Protein AF-A0A2E0RP54-F1 (afdb_monomer_lite)

Foldseek 3Di:
DDLLVVLVVLLVVLVVVLVVLLVVLCVVLPPLSVLLVVLQVQLVVLCVQLVVDDDVSVVVSPVSSVVSNVVSLVSSVVSVNPVSSVVSVVSVVSSVVSVVSNPQQDDDFAWDDFWPAAEEEEECPAQNRPCVVVVVCVLCVVLNYHYHYDDPPDDLLVVLVVSVVVPHQAYEYQHDQQRQQSNVVVCVVVVHHYFYQLNHNCCQLCVLVRHDNNCRSVSSCCNVTNHDDDFDWDDDPNGTGQWKDKDALVVVLVPDPCCVPDVVVSSVVSVVVQVPPPPPQPFDWDQDPPRDIDTSDRMDMDTQADWDDDPDVPPTHHPGRHPPGD

Secondary structure (DSSP, 8-state):
--HHHHHHHHHHHHHHHHHHHHHHHHHHTTTHHHHHHHHHHHHHHHHHHHHH--HHHHHHHHHHHHHHHHHHHHHHHHTT-HHHHHHHHHHHHHHHHHHHHHHS------B-PPPSSEEEEE-TTGGGTHHHHTTHHHHHHHTT-EEEE--TT--HHHHHHHHHHTT-SEEEEES-HHHHHHHHHHHHHTT--EEEE--SSS-HHHHHHT--TT-TTGGGGHHHH-B------EEETTEEESSEEEEEHHHHHHHSGGGGT-HHHHHHHHTGGGTSTTS----EEEE-GGG-EEEEESEEEEESS--EE-SSTT-EE-S-S-S---

Radius of gyration: 25.46 Å; chains: 1; bounding box: 65×39×78 Å

Structure (mmCIF, N/CA/C/O backbone):
data_AF-A0A2E0RP54-F1
#
_entry.id   AF-A0A2E0RP54-F1
#
loop_
_atom_site.group_PDB
_atom_site.id
_atom_site.type_symbol
_atom_site.label_atom_id
_atom_site.label_alt_id
_atom_site.label_comp_id
_atom_site.label_asym_id
_atom_site.label_entity_id
_atom_site.label_seq_id
_atom_site.pdbx_PDB_ins_code
_atom_site.Cartn_x
_atom_site.Cartn_y
_atom_site.Cartn_z
_atom_site.occupancy
_atom_site.B_iso_or_equiv
_atom_site.auth_seq_id
_atom_site.auth_comp_id
_atom_site.auth_asym_id
_atom_site.auth_atom_id
_atom_site.pdbx_PDB_model_num
ATOM 1 N N . MET A 1 1 ? 2.899 -21.878 -15.910 1.00 54.22 1 MET A N 1
ATOM 2 C CA . MET A 1 1 ? 4.046 -21.078 -15.417 1.00 54.22 1 MET A CA 1
ATOM 3 C C . MET A 1 1 ? 3.506 -19.725 -14.962 1.00 54.22 1 MET A C 1
ATOM 5 O O . MET A 1 1 ? 2.839 -19.085 -15.759 1.00 54.22 1 MET A O 1
ATOM 9 N N . ASN A 1 2 ? 3.685 -19.322 -13.695 1.00 78.38 2 ASN A N 1
ATOM 10 C CA . ASN A 1 2 ? 3.069 -18.090 -13.165 1.00 78.38 2 ASN A CA 1
ATOM 11 C C . ASN A 1 2 ? 3.491 -16.861 -13.987 1.00 78.38 2 ASN A C 1
ATOM 13 O O . ASN A 1 2 ? 4.674 -16.727 -14.293 1.00 78.38 2 ASN A O 1
ATOM 17 N N . ALA A 1 3 ? 2.560 -15.941 -14.271 1.00 80.00 3 ALA A N 1
ATOM 18 C CA . ALA A 1 3 ? 2.801 -14.729 -15.072 1.00 80.00 3 ALA A CA 1
ATOM 19 C C . ALA A 1 3 ? 3.986 -13.869 -14.569 1.00 80.00 3 ALA A C 1
ATOM 21 O O . ALA A 1 3 ? 4.658 -13.181 -15.331 1.00 80.00 3 ALA A O 1
ATOM 22 N N . ARG A 1 4 ? 4.288 -13.941 -13.267 1.00 82.00 4 ARG A N 1
ATOM 23 C CA . ARG A 1 4 ? 5.477 -13.314 -12.674 1.00 82.00 4 ARG A CA 1
ATOM 24 C C . ARG A 1 4 ? 6.779 -13.998 -13.100 1.00 82.00 4 ARG A C 1
ATOM 26 O O . ARG A 1 4 ? 7.756 -13.320 -13.389 1.00 82.00 4 ARG A O 1
ATOM 33 N N . ARG A 1 5 ? 6.799 -15.335 -13.141 1.00 85.00 5 ARG A N 1
ATOM 34 C CA . ARG A 1 5 ? 7.971 -16.122 -13.561 1.00 85.00 5 ARG A CA 1
ATOM 35 C C . ARG A 1 5 ? 8.248 -15.936 -15.051 1.00 85.00 5 ARG A C 1
ATOM 37 O O . ARG A 1 5 ? 9.405 -15.802 -15.422 1.00 85.00 5 ARG A O 1
ATOM 44 N N . THR A 1 6 ? 7.205 -15.867 -15.881 1.00 89.31 6 THR A N 1
ATOM 45 C CA . THR A 1 6 ? 7.350 -15.547 -17.312 1.00 89.31 6 THR A CA 1
ATOM 46 C C . THR A 1 6 ? 7.897 -14.135 -17.508 1.00 89.31 6 THR A C 1
ATOM 48 O O . THR A 1 6 ? 8.836 -13.966 -18.275 1.00 89.31 6 THR A O 1
ATOM 51 N N . ALA A 1 7 ? 7.379 -13.137 -16.782 1.00 90.19 7 ALA A N 1
ATOM 52 C CA . ALA A 1 7 ? 7.882 -11.764 -16.848 1.00 90.19 7 ALA A CA 1
ATOM 53 C C . ALA A 1 7 ? 9.339 -11.649 -16.365 1.00 90.19 7 ALA A C 1
ATOM 55 O O . ALA A 1 7 ? 10.143 -10.978 -17.003 1.00 90.19 7 ALA A O 1
ATOM 56 N N . ALA A 1 8 ? 9.704 -12.345 -15.283 1.00 90.31 8 ALA A N 1
ATOM 57 C CA . ALA A 1 8 ? 11.078 -12.372 -14.782 1.00 90.31 8 ALA A CA 1
ATOM 58 C C . ALA A 1 8 ? 12.039 -13.030 -15.784 1.00 90.31 8 ALA A C 1
ATOM 60 O O . ALA A 1 8 ? 13.101 -12.482 -16.066 1.00 90.31 8 ALA A O 1
ATOM 61 N N . ALA A 1 9 ? 11.651 -14.172 -16.362 1.00 92.81 9 ALA A N 1
ATOM 62 C CA . ALA A 1 9 ? 12.434 -14.836 -17.399 1.00 92.81 9 ALA A CA 1
ATOM 63 C C . ALA A 1 9 ? 12.587 -13.946 -18.643 1.00 92.81 9 ALA A C 1
ATOM 65 O O . ALA A 1 9 ? 13.695 -13.803 -19.152 1.00 92.81 9 ALA A O 1
ATOM 66 N N . ALA A 1 10 ? 11.507 -13.292 -19.086 1.00 93.56 10 ALA A N 1
ATOM 67 C CA . ALA A 1 10 ? 11.550 -12.348 -20.198 1.00 93.56 10 ALA A CA 1
ATOM 68 C C . ALA A 1 10 ? 12.498 -11.174 -19.910 1.00 93.56 10 ALA A C 1
ATOM 70 O O . ALA A 1 10 ? 13.326 -10.855 -20.755 1.00 93.56 10 ALA A O 1
ATOM 71 N N . ALA A 1 11 ? 12.443 -10.578 -18.714 1.00 93.19 11 ALA A N 1
ATOM 72 C CA . ALA A 1 11 ? 13.338 -9.489 -18.324 1.00 93.19 11 ALA A CA 1
ATOM 73 C C . ALA A 1 11 ? 14.819 -9.907 -18.363 1.00 93.19 11 ALA A C 1
ATOM 75 O O . ALA A 1 11 ? 15.652 -9.160 -18.868 1.00 93.19 11 ALA A O 1
ATOM 76 N N . LEU A 1 12 ? 15.140 -11.114 -17.879 1.00 93.06 12 LEU A N 1
ATOM 77 C CA . LEU A 1 12 ? 16.506 -11.646 -17.902 1.00 93.06 12 LEU A CA 1
ATOM 78 C C . LEU A 1 12 ? 16.998 -11.926 -19.326 1.00 93.06 12 LEU A C 1
ATOM 80 O O . LEU A 1 12 ? 18.114 -11.546 -19.668 1.00 93.06 12 LEU A O 1
ATOM 84 N N . VAL A 1 13 ? 16.171 -12.564 -20.160 1.00 95.62 13 VAL A N 1
ATOM 85 C CA . VAL A 1 13 ? 16.532 -12.887 -21.550 1.00 95.62 13 VAL A CA 1
ATOM 86 C C . VAL A 1 13 ? 16.703 -11.616 -22.379 1.00 95.62 13 VAL A C 1
ATOM 88 O O . VAL A 1 13 ? 17.698 -11.485 -23.088 1.00 95.62 13 VAL A O 1
ATOM 91 N N . LEU A 1 14 ? 15.774 -10.662 -22.264 1.00 94.75 14 LEU A N 1
ATOM 92 C CA . LEU A 1 14 ? 15.843 -9.386 -22.978 1.00 94.75 14 LEU A CA 1
ATOM 93 C C . LEU A 1 14 ? 17.046 -8.555 -22.521 1.00 94.75 14 LEU A C 1
ATOM 95 O O . LEU A 1 14 ? 17.769 -8.040 -23.366 1.00 94.75 14 LEU A O 1
ATOM 99 N N . GLY A 1 15 ? 17.315 -8.495 -21.212 1.00 89.94 15 GLY A N 1
ATOM 100 C CA . GLY A 1 15 ? 18.491 -7.806 -20.679 1.00 89.94 15 GLY A CA 1
ATOM 101 C C . GLY A 1 15 ? 19.810 -8.449 -21.121 1.00 89.94 15 GLY A C 1
ATOM 102 O O . GLY A 1 15 ? 20.750 -7.746 -21.482 1.00 89.94 15 GLY A O 1
ATOM 103 N N . ALA A 1 16 ? 19.891 -9.783 -21.165 1.00 91.50 16 ALA A N 1
ATOM 104 C CA . ALA A 1 16 ? 21.071 -10.479 -21.681 1.00 91.50 16 ALA A CA 1
ATOM 105 C C . ALA A 1 16 ? 21.279 -10.229 -23.186 1.00 91.50 16 ALA A C 1
ATOM 107 O O . ALA A 1 16 ? 22.409 -9.992 -23.618 1.00 91.50 16 ALA A O 1
ATOM 108 N N . ALA A 1 17 ? 20.199 -10.237 -23.975 1.00 92.75 17 ALA A N 1
ATOM 109 C CA . ALA A 1 17 ? 20.241 -9.903 -25.397 1.00 92.75 17 ALA A CA 1
ATOM 110 C C . ALA A 1 17 ? 20.685 -8.450 -25.627 1.00 92.75 17 ALA A C 1
ATOM 112 O O . ALA A 1 17 ? 21.498 -8.192 -26.513 1.00 92.75 17 ALA A O 1
ATOM 113 N N . GLU A 1 18 ? 20.207 -7.518 -24.800 1.00 89.75 18 GLU A N 1
ATOM 114 C CA . GLU A 1 18 ? 20.618 -6.116 -24.824 1.00 89.75 18 GLU A CA 1
ATOM 115 C C . GLU A 1 18 ? 22.119 -5.973 -24.540 1.00 89.75 18 GLU A C 1
ATOM 117 O O . GLU A 1 18 ? 22.835 -5.368 -25.336 1.00 89.75 18 GLU A O 1
ATOM 122 N N . VAL A 1 19 ? 22.638 -6.606 -23.482 1.00 88.44 19 VAL A N 1
ATOM 123 C CA . VAL A 1 19 ? 24.082 -6.599 -23.178 1.00 88.44 19 VAL A CA 1
ATOM 124 C C . VAL A 1 19 ? 24.897 -7.182 -24.336 1.00 88.44 19 VAL A C 1
ATOM 126 O O . VAL A 1 19 ? 25.902 -6.591 -24.734 1.00 88.44 19 VAL A O 1
ATOM 129 N N . GLY A 1 20 ? 24.457 -8.303 -24.915 1.00 88.94 20 GLY A N 1
ATOM 130 C CA . GLY A 1 20 ? 25.115 -8.917 -26.071 1.00 88.94 20 GLY A CA 1
ATOM 131 C C . GLY A 1 20 ? 25.165 -7.983 -27.284 1.00 88.94 20 GLY A C 1
ATOM 132 O O . GLY A 1 20 ? 26.227 -7.809 -27.886 1.00 88.94 20 GLY A O 1
ATOM 133 N N . LEU A 1 21 ? 24.046 -7.323 -27.599 1.00 88.88 21 LEU A N 1
ATOM 134 C CA . LEU A 1 21 ? 23.960 -6.346 -28.684 1.00 88.88 21 LEU A CA 1
ATOM 135 C C . LEU A 1 21 ? 24.870 -5.138 -28.432 1.00 88.88 21 LEU A C 1
ATOM 137 O O . LEU A 1 21 ? 25.539 -4.670 -29.353 1.00 88.88 21 LEU A O 1
ATOM 141 N N . ILE A 1 22 ? 24.944 -4.656 -27.191 1.00 85.69 22 ILE A N 1
ATOM 142 C CA . ILE A 1 22 ? 25.792 -3.523 -26.808 1.00 85.69 22 ILE A CA 1
ATOM 143 C C . ILE A 1 22 ? 27.272 -3.872 -26.960 1.00 85.69 22 ILE A C 1
ATOM 145 O O . ILE A 1 22 ? 28.016 -3.084 -27.539 1.00 85.69 22 ILE A O 1
ATOM 149 N N . VAL A 1 23 ? 27.702 -5.055 -26.515 1.00 87.44 23 VAL A N 1
ATOM 150 C CA . VAL A 1 23 ? 29.091 -5.522 -26.680 1.00 87.44 23 VAL A CA 1
ATOM 151 C C . VAL A 1 23 ? 29.443 -5.692 -28.161 1.00 87.44 23 VAL A C 1
ATOM 153 O O . VAL A 1 23 ? 30.489 -5.215 -28.613 1.00 87.44 23 VAL A O 1
ATOM 156 N N . PHE A 1 24 ? 28.557 -6.312 -28.943 1.00 86.94 24 PHE A N 1
ATOM 157 C CA . PHE A 1 24 ? 28.741 -6.463 -30.387 1.00 86.94 24 PHE A CA 1
ATOM 158 C C . PHE A 1 24 ? 28.866 -5.100 -31.086 1.00 86.94 24 PHE A C 1
ATOM 160 O O . PHE A 1 24 ? 29.792 -4.864 -31.861 1.00 86.94 24 PHE A O 1
ATOM 167 N N . THR A 1 25 ? 27.987 -4.158 -30.751 1.00 83.44 25 THR A N 1
ATOM 168 C CA . THR A 1 25 ? 28.001 -2.814 -31.338 1.00 83.44 25 THR A CA 1
ATOM 169 C C . THR A 1 25 ? 29.241 -2.026 -30.906 1.00 83.44 25 THR A C 1
ATOM 171 O O . THR A 1 25 ? 29.882 -1.368 -31.724 1.00 83.44 25 THR A O 1
ATOM 174 N N . ALA A 1 26 ? 29.645 -2.140 -29.637 1.00 84.06 26 ALA A N 1
ATOM 175 C CA . ALA A 1 26 ? 30.810 -1.444 -29.100 1.00 84.06 26 ALA A CA 1
ATOM 176 C C . ALA A 1 26 ? 32.127 -1.902 -29.743 1.00 84.06 26 ALA A C 1
ATOM 178 O O . ALA A 1 26 ? 32.998 -1.070 -30.006 1.00 84.06 26 ALA A O 1
ATOM 179 N N . THR A 1 27 ? 32.260 -3.201 -30.028 1.00 85.88 27 THR A N 1
ATOM 180 C CA . THR A 1 27 ? 33.433 -3.758 -30.723 1.00 85.88 27 THR A CA 1
ATOM 181 C C . THR A 1 27 ? 33.479 -3.330 -32.190 1.00 85.88 27 THR A C 1
ATOM 183 O O . THR A 1 27 ? 34.542 -2.946 -32.677 1.00 85.88 27 THR A O 1
ATOM 186 N N . ARG A 1 28 ? 32.332 -3.297 -32.881 1.00 84.31 28 ARG A N 1
ATOM 187 C CA . ARG A 1 28 ? 32.247 -2.855 -34.282 1.00 84.31 28 ARG A CA 1
ATOM 188 C C . ARG A 1 28 ? 32.511 -1.356 -34.464 1.00 84.31 28 ARG A C 1
ATOM 190 O O . ARG A 1 28 ? 33.104 -0.960 -35.463 1.00 84.31 28 ARG A O 1
ATOM 197 N N . SER A 1 29 ? 32.091 -0.524 -33.510 1.00 83.50 29 SER A N 1
ATOM 198 C CA . SER A 1 29 ? 32.271 0.938 -33.533 1.00 83.50 29 SER A CA 1
ATOM 199 C C . SER A 1 29 ? 33.522 1.425 -32.809 1.00 83.50 29 SER A C 1
ATOM 201 O O . SER A 1 29 ? 33.574 2.589 -32.401 1.00 83.50 29 SER A O 1
ATOM 203 N N . PHE A 1 30 ? 34.517 0.570 -32.581 1.00 83.69 30 PHE A N 1
ATOM 204 C CA . PHE A 1 30 ? 35.717 0.976 -31.858 1.00 83.69 30 PHE A CA 1
ATOM 205 C C . PHE A 1 30 ? 36.433 2.151 -32.567 1.00 83.69 30 PHE A C 1
ATOM 207 O O . PHE A 1 30 ? 36.605 2.109 -33.786 1.00 83.69 30 PHE A O 1
ATOM 214 N N . PRO A 1 31 ? 36.857 3.212 -31.844 1.00 85.94 31 PRO A N 1
ATOM 215 C CA . PRO A 1 31 ? 36.790 3.396 -30.387 1.00 85.94 31 PRO A CA 1
ATOM 216 C C . PRO A 1 31 ? 35.510 4.085 -29.882 1.00 85.94 31 PRO A C 1
ATOM 218 O O . PRO A 1 31 ? 35.263 4.103 -28.679 1.00 85.94 31 PRO A O 1
ATOM 221 N N . ARG A 1 32 ? 34.672 4.642 -30.767 1.00 82.88 32 ARG A N 1
ATOM 222 C CA . ARG A 1 32 ? 33.450 5.389 -30.401 1.00 82.88 32 ARG A CA 1
ATOM 223 C C . ARG A 1 32 ? 32.468 4.556 -29.575 1.00 82.88 32 ARG A C 1
ATOM 225 O O . ARG A 1 32 ? 31.805 5.096 -28.695 1.00 82.88 32 ARG A O 1
ATOM 232 N N . GLY A 1 33 ? 32.433 3.244 -29.802 1.00 84.81 33 GLY A N 1
ATOM 233 C CA . GLY A 1 33 ? 31.650 2.294 -29.012 1.00 84.81 33 GLY A CA 1
ATOM 234 C C . GLY A 1 33 ? 31.933 2.355 -27.506 1.00 84.81 33 GLY A C 1
ATOM 235 O O . GLY A 1 33 ? 31.009 2.213 -26.709 1.00 84.81 33 GLY A O 1
ATOM 236 N N . LEU A 1 34 ? 33.172 2.661 -27.096 1.00 88.19 34 LEU A N 1
ATOM 237 C CA . LEU A 1 34 ? 33.531 2.805 -25.679 1.00 88.19 34 LEU A CA 1
ATOM 238 C C . LEU A 1 34 ? 32.824 3.987 -25.007 1.00 88.19 34 LEU A C 1
ATOM 240 O O . LEU A 1 34 ? 32.509 3.909 -23.821 1.00 88.19 34 LEU A O 1
ATOM 244 N N . ILE A 1 35 ? 32.533 5.057 -25.756 1.00 89.81 35 ILE A N 1
ATOM 245 C CA . ILE A 1 35 ? 31.787 6.214 -25.241 1.00 89.81 35 ILE A CA 1
ATOM 246 C C . ILE A 1 35 ? 30.362 5.785 -24.889 1.00 89.81 35 ILE A C 1
ATOM 248 O O . ILE A 1 35 ? 29.883 6.101 -23.803 1.00 89.81 35 ILE A O 1
ATOM 252 N N . ALA A 1 36 ? 29.708 5.018 -25.766 1.00 87.69 36 ALA A N 1
ATOM 253 C CA . ALA A 1 36 ? 28.370 4.493 -25.511 1.00 87.69 36 ALA A CA 1
ATOM 254 C C . ALA A 1 36 ? 28.357 3.593 -24.260 1.00 87.69 36 ALA A C 1
ATOM 256 O O . ALA A 1 36 ? 27.543 3.800 -23.361 1.00 87.69 36 ALA A O 1
ATOM 257 N N . VAL A 1 37 ? 29.312 2.663 -24.135 1.00 89.12 37 VAL A N 1
ATOM 258 C CA . VAL A 1 37 ? 29.431 1.820 -22.931 1.00 89.12 37 VAL A CA 1
ATOM 259 C C . VAL A 1 37 ? 29.654 2.664 -21.669 1.00 89.12 37 VAL A C 1
ATOM 261 O O . VAL A 1 37 ? 29.001 2.431 -20.653 1.00 89.12 37 VAL A O 1
ATOM 264 N N . GLY A 1 38 ? 30.519 3.680 -21.731 1.00 92.44 38 GLY A N 1
ATOM 265 C CA . GLY A 1 38 ? 30.750 4.601 -20.616 1.00 92.44 38 GLY A CA 1
ATOM 266 C C . GLY A 1 38 ? 29.487 5.360 -20.196 1.00 92.44 38 GLY A C 1
ATOM 267 O O . GLY A 1 38 ? 29.185 5.434 -19.005 1.00 92.44 38 GLY A O 1
ATOM 268 N N . LEU A 1 39 ? 28.710 5.867 -21.159 1.00 93.06 39 LEU A N 1
ATOM 269 C CA . LEU A 1 39 ? 27.434 6.544 -20.902 1.00 93.06 39 LEU A CA 1
ATOM 270 C C . LEU A 1 39 ? 26.425 5.617 -20.220 1.00 93.06 39 LEU A C 1
ATOM 272 O O . LEU A 1 39 ? 25.787 6.028 -19.251 1.00 93.06 39 LEU A O 1
ATOM 276 N N . LEU A 1 40 ? 26.329 4.364 -20.668 1.00 91.38 40 LEU A N 1
ATOM 277 C CA . LEU A 1 40 ? 25.448 3.365 -20.066 1.00 91.38 40 LEU A CA 1
ATOM 278 C C . LEU A 1 40 ? 25.848 3.035 -18.620 1.00 91.38 40 LEU A C 1
ATOM 280 O O . LEU A 1 40 ? 24.989 3.006 -17.738 1.00 91.38 40 LEU A O 1
ATOM 284 N N . ILE A 1 41 ? 27.144 2.834 -18.353 1.00 93.00 41 ILE A N 1
ATOM 285 C CA . ILE A 1 41 ? 27.653 2.587 -16.993 1.00 93.00 41 ILE A CA 1
ATOM 286 C C . ILE A 1 41 ? 27.328 3.780 -16.087 1.00 93.00 41 ILE A C 1
ATOM 288 O O . ILE A 1 41 ? 26.790 3.600 -14.993 1.00 93.00 41 ILE A O 1
ATOM 292 N N . CYS A 1 42 ? 27.596 5.004 -16.549 1.00 96.06 42 CYS A N 1
ATOM 293 C CA . CYS A 1 42 ? 27.276 6.221 -15.807 1.00 96.06 42 CYS A CA 1
ATOM 294 C C . CYS A 1 42 ? 25.767 6.363 -15.556 1.00 96.06 42 CYS A C 1
ATOM 296 O O . CYS A 1 42 ? 25.374 6.727 -14.446 1.00 96.06 42 CYS A O 1
ATOM 298 N N . ALA A 1 43 ? 24.920 6.040 -16.541 1.00 93.75 43 ALA A N 1
ATOM 299 C CA . ALA A 1 43 ? 23.467 6.031 -16.385 1.00 93.75 43 ALA A CA 1
ATOM 300 C C . ALA A 1 43 ? 23.026 5.023 -15.311 1.00 93.75 43 ALA A C 1
ATOM 302 O O . ALA A 1 43 ? 22.218 5.361 -14.445 1.00 93.75 43 ALA A O 1
ATOM 303 N N . GLY A 1 44 ? 23.614 3.821 -15.304 1.00 90.38 44 GLY A N 1
ATOM 304 C CA . GLY A 1 44 ? 23.375 2.798 -14.283 1.00 90.38 44 GLY A CA 1
ATOM 305 C C . GLY A 1 44 ? 23.780 3.251 -12.877 1.00 90.38 44 GLY A C 1
ATOM 306 O O . GLY A 1 44 ? 22.996 3.123 -11.936 1.00 90.38 44 GLY A O 1
ATOM 307 N N . VAL A 1 45 ? 24.964 3.857 -12.727 1.00 95.25 45 VAL A N 1
ATOM 308 C CA . VAL A 1 45 ? 25.437 4.415 -11.445 1.00 95.25 45 VAL A CA 1
ATOM 309 C C . VAL A 1 45 ? 24.540 5.561 -10.968 1.00 95.25 45 VAL A C 1
ATOM 311 O O . VAL A 1 45 ? 24.208 5.629 -9.782 1.00 95.25 45 VAL A O 1
ATOM 314 N N . ALA A 1 46 ? 24.118 6.452 -11.869 1.00 94.75 46 ALA A N 1
ATOM 315 C CA . ALA A 1 46 ? 23.185 7.529 -11.548 1.00 94.75 46 ALA A CA 1
ATOM 316 C C . ALA A 1 46 ? 21.823 6.971 -11.105 1.00 94.75 46 ALA A C 1
ATOM 318 O O . ALA A 1 46 ? 21.298 7.392 -10.075 1.00 94.75 46 ALA A O 1
ATOM 319 N N . GLY A 1 47 ? 21.296 5.964 -11.807 1.00 91.56 47 GLY A N 1
ATOM 320 C CA . GLY A 1 47 ? 20.079 5.250 -11.419 1.00 91.56 47 GLY A CA 1
ATOM 321 C C . GLY A 1 47 ? 20.194 4.602 -10.036 1.00 91.56 47 GLY A C 1
ATOM 322 O O . GLY A 1 47 ? 19.319 4.791 -9.191 1.00 91.56 47 GLY A O 1
ATOM 323 N N . TRP A 1 48 ? 21.308 3.921 -9.751 1.00 91.69 48 TRP A N 1
ATOM 324 C CA . TRP A 1 48 ? 21.587 3.346 -8.432 1.00 91.69 48 TRP A CA 1
ATOM 325 C C . TRP A 1 48 ? 21.614 4.413 -7.332 1.00 91.69 48 TRP A C 1
ATOM 327 O O . TRP A 1 48 ? 20.965 4.269 -6.295 1.00 91.69 48 TRP A O 1
ATOM 337 N N . LYS A 1 49 ? 22.300 5.538 -7.572 1.00 91.81 49 LYS A N 1
ATOM 338 C CA . LYS A 1 49 ? 22.302 6.669 -6.635 1.00 91.81 49 LYS A CA 1
ATOM 339 C C . LYS A 1 49 ? 20.906 7.255 -6.443 1.00 91.81 49 LYS A C 1
ATOM 341 O O . LYS A 1 49 ? 20.562 7.581 -5.309 1.00 91.81 49 LYS A O 1
ATOM 346 N N . ALA A 1 50 ? 20.093 7.351 -7.494 1.00 91.25 50 ALA A N 1
ATOM 347 C CA . ALA A 1 50 ? 18.712 7.807 -7.380 1.00 91.25 50 ALA A CA 1
ATOM 348 C C . ALA A 1 50 ? 17.897 6.892 -6.451 1.00 91.25 50 ALA A C 1
ATOM 350 O O . ALA A 1 50 ? 17.183 7.393 -5.586 1.00 91.25 50 ALA A O 1
ATOM 351 N N . LEU A 1 51 ? 18.053 5.568 -6.564 1.00 86.75 51 LEU A N 1
ATOM 352 C CA . LEU A 1 51 ? 17.364 4.597 -5.703 1.00 86.75 51 LEU A CA 1
ATOM 353 C C . LEU A 1 51 ? 17.760 4.710 -4.222 1.00 86.75 51 LEU A C 1
ATOM 355 O O . LEU A 1 51 ? 16.917 4.506 -3.350 1.00 86.75 51 LEU A O 1
ATOM 359 N N . LEU A 1 52 ? 19.017 5.057 -3.932 1.00 88.31 52 LEU A N 1
ATOM 360 C CA . LEU A 1 52 ? 19.520 5.191 -2.559 1.00 88.31 52 LEU A CA 1
ATOM 361 C C . LEU A 1 52 ? 19.149 6.519 -1.876 1.00 88.31 52 LEU A C 1
ATOM 363 O O . LEU A 1 52 ? 19.259 6.624 -0.656 1.00 88.31 52 LEU A O 1
ATOM 367 N N . HIS A 1 53 ? 18.709 7.531 -2.629 1.00 83.75 53 HIS A N 1
ATOM 368 C CA . HIS A 1 53 ? 18.403 8.863 -2.096 1.00 83.75 53 HIS A CA 1
ATOM 369 C C . HIS A 1 53 ? 16.894 9.166 -2.125 1.00 83.75 53 HIS A C 1
ATOM 371 O O . HIS A 1 53 ? 16.095 8.494 -2.776 1.00 83.75 53 HIS A O 1
ATOM 377 N N . ARG A 1 54 ? 16.473 10.207 -1.396 1.00 80.44 54 ARG A N 1
ATOM 378 C CA . ARG A 1 54 ? 15.080 10.694 -1.353 1.00 80.44 54 ARG A CA 1
ATOM 379 C C . ARG A 1 54 ? 15.003 12.172 -1.745 1.00 80.44 54 ARG A C 1
ATOM 381 O O . ARG A 1 54 ? 16.018 12.861 -1.792 1.00 80.44 54 ARG A O 1
ATOM 388 N N . GLY A 1 55 ? 13.791 12.649 -2.030 1.00 82.94 55 GLY A N 1
ATOM 389 C CA . GLY A 1 55 ? 13.519 14.067 -2.292 1.00 82.94 55 GLY A CA 1
ATOM 390 C C . GLY A 1 55 ? 14.245 14.620 -3.533 1.00 82.94 55 GLY A C 1
ATOM 391 O O . GLY A 1 55 ? 14.348 13.906 -4.535 1.00 82.94 55 GLY A O 1
ATOM 392 N N . PRO A 1 56 ? 14.742 15.872 -3.501 1.00 84.12 56 PRO A N 1
ATOM 393 C CA . PRO A 1 56 ? 15.336 16.526 -4.671 1.00 84.12 56 PRO A CA 1
ATOM 394 C C . PRO A 1 56 ? 16.608 15.826 -5.169 1.00 84.12 56 PRO A C 1
ATOM 396 O O . PRO A 1 56 ? 16.843 15.764 -6.372 1.00 84.12 56 PRO A O 1
ATOM 399 N N . THR A 1 57 ? 17.387 15.205 -4.279 1.00 84.25 57 THR A N 1
ATOM 400 C CA . THR A 1 57 ? 18.594 14.451 -4.652 1.00 84.25 57 THR A CA 1
ATOM 401 C C . THR A 1 57 ? 18.268 13.229 -5.510 1.00 84.25 57 THR A C 1
ATOM 403 O O . THR A 1 57 ? 18.967 12.948 -6.483 1.00 84.25 57 THR A O 1
ATOM 406 N N . ARG A 1 58 ? 17.166 12.527 -5.204 1.00 88.56 58 ARG A N 1
ATOM 407 C CA . ARG A 1 58 ? 16.660 11.435 -6.051 1.00 88.56 58 ARG A CA 1
ATOM 408 C C . ARG A 1 58 ? 16.298 11.943 -7.441 1.00 88.56 58 ARG A C 1
ATOM 410 O O . ARG A 1 58 ? 16.627 11.290 -8.426 1.00 88.56 58 ARG A O 1
ATOM 417 N N . LEU A 1 59 ? 15.617 13.089 -7.509 1.00 90.56 59 LEU A N 1
ATOM 418 C CA . LEU A 1 59 ? 15.211 13.687 -8.778 1.00 90.56 59 LEU A CA 1
ATOM 419 C C . LEU A 1 59 ? 16.433 14.068 -9.619 1.00 90.56 59 LEU A C 1
ATOM 421 O O . LEU A 1 59 ? 16.487 13.704 -10.787 1.00 90.56 59 LEU A O 1
ATOM 425 N N . ALA A 1 60 ? 17.435 14.715 -9.021 1.00 93.06 60 ALA A N 1
ATOM 426 C CA . ALA A 1 60 ? 18.656 15.117 -9.715 1.00 93.06 60 ALA A CA 1
ATOM 427 C C . ALA A 1 60 ? 19.403 13.918 -10.326 1.00 93.06 60 ALA A C 1
ATOM 429 O O . ALA A 1 60 ? 19.713 13.929 -11.517 1.00 93.06 60 ALA A O 1
ATOM 430 N N . PHE A 1 61 ? 19.635 12.853 -9.548 1.00 95.31 61 PHE A N 1
ATOM 431 C CA . PHE A 1 61 ? 20.267 11.637 -10.071 1.00 95.31 61 PHE A CA 1
ATOM 432 C C . P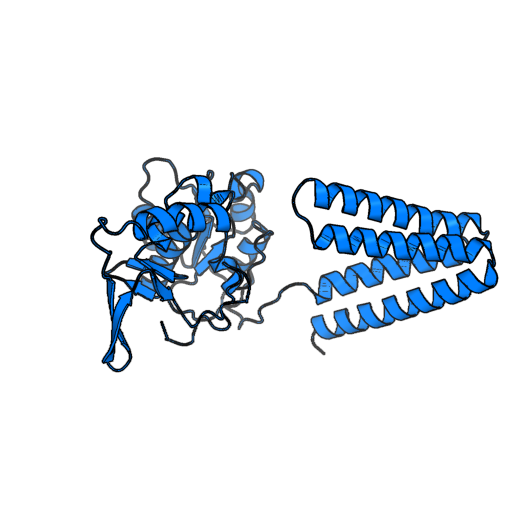HE A 1 61 ? 19.392 10.909 -11.099 1.00 95.31 61 PHE A C 1
ATOM 434 O O . PHE A 1 61 ? 19.924 10.390 -12.077 1.00 95.31 61 PHE A O 1
ATOM 441 N N . GLY A 1 62 ? 18.068 10.897 -10.915 1.00 92.69 62 GLY A N 1
ATOM 442 C CA . GLY A 1 62 ? 17.131 10.297 -11.868 1.00 92.69 62 GLY A CA 1
ATOM 443 C C . GLY A 1 62 ? 17.133 11.010 -13.222 1.00 92.69 62 GLY A C 1
ATOM 444 O O . GLY A 1 62 ? 17.258 10.358 -14.256 1.00 92.69 62 GLY A O 1
ATOM 445 N N . VAL A 1 63 ? 17.070 12.345 -13.218 1.00 95.00 63 VAL A N 1
ATOM 446 C CA . VAL A 1 63 ? 17.156 13.172 -14.434 1.00 95.00 63 VAL A CA 1
ATOM 447 C C . VAL A 1 63 ? 18.527 13.015 -15.091 1.00 95.00 63 VAL A C 1
ATOM 449 O O . VAL A 1 63 ? 18.597 12.773 -16.292 1.00 95.00 63 VAL A O 1
ATOM 452 N N . GLY A 1 64 ? 19.614 13.075 -14.314 1.00 95.75 64 GLY A N 1
ATOM 453 C CA . GLY A 1 64 ? 20.968 12.863 -14.832 1.00 95.75 64 GLY A CA 1
ATOM 454 C C . GLY A 1 64 ? 21.141 11.486 -15.481 1.00 95.75 64 GLY A C 1
ATOM 455 O O . GLY A 1 64 ? 21.677 11.387 -16.583 1.00 95.75 64 GLY A O 1
ATOM 456 N N . GLY A 1 65 ? 20.622 10.431 -14.847 1.00 94.62 65 GLY A N 1
ATOM 457 C CA . GLY A 1 65 ? 20.614 9.079 -15.407 1.00 94.62 65 GLY A CA 1
ATOM 458 C C . GLY A 1 65 ? 19.828 8.983 -16.716 1.00 94.62 65 GLY A C 1
ATOM 459 O O . GLY A 1 65 ? 20.314 8.382 -17.671 1.00 94.62 65 GLY A O 1
ATOM 460 N N . ALA A 1 66 ? 18.659 9.627 -16.800 1.00 92.69 66 ALA A N 1
ATOM 461 C CA . ALA A 1 66 ? 17.858 9.663 -18.024 1.00 92.69 66 ALA A CA 1
ATOM 462 C C . ALA A 1 66 ? 18.577 10.389 -19.174 1.00 92.69 66 ALA A C 1
ATOM 464 O O . ALA A 1 66 ? 18.588 9.892 -20.298 1.00 92.69 66 ALA A O 1
ATOM 465 N N . VAL A 1 67 ? 19.234 11.522 -18.898 1.00 96.56 67 VAL A N 1
ATOM 466 C CA . VAL A 1 67 ? 20.030 12.259 -19.897 1.00 96.56 67 VAL A CA 1
ATOM 467 C C . VAL A 1 67 ? 21.191 11.409 -20.417 1.00 96.56 67 VAL A C 1
ATOM 469 O O . VAL A 1 67 ? 21.412 11.349 -21.625 1.00 96.56 67 VAL A O 1
ATOM 472 N N . LEU A 1 68 ? 21.906 10.712 -19.529 1.00 96.38 68 LEU A N 1
ATOM 473 C CA . LEU A 1 68 ? 22.996 9.809 -19.913 1.00 96.38 68 LEU A CA 1
ATOM 474 C C . LEU A 1 68 ? 22.497 8.642 -20.774 1.00 96.38 68 LEU A C 1
ATOM 476 O O . LEU A 1 68 ? 23.154 8.281 -21.749 1.00 96.38 68 LEU A O 1
ATOM 480 N N . LEU A 1 69 ? 21.321 8.095 -20.457 1.00 92.88 69 LEU A N 1
ATOM 481 C CA . LEU A 1 69 ? 20.695 7.025 -21.231 1.00 92.88 69 LEU A CA 1
ATOM 482 C C . LEU A 1 69 ? 20.268 7.497 -22.631 1.00 92.88 69 LEU A C 1
ATOM 484 O O . LEU A 1 69 ? 20.493 6.796 -23.615 1.00 92.88 69 LEU A O 1
ATOM 488 N N . VAL A 1 70 ? 19.713 8.707 -22.750 1.00 93.00 70 VAL A N 1
ATOM 489 C CA . VAL A 1 70 ? 19.437 9.324 -24.060 1.00 93.00 70 VAL A CA 1
ATOM 490 C C . VAL A 1 70 ? 20.740 9.528 -24.833 1.00 93.00 70 VAL A C 1
ATOM 492 O O . VAL A 1 70 ? 20.825 9.156 -26.003 1.00 93.00 70 VAL A O 1
ATOM 495 N N . GLY A 1 71 ? 21.778 10.051 -24.175 1.00 92.12 71 GLY A N 1
ATOM 496 C CA . GLY A 1 71 ? 23.106 10.217 -24.764 1.00 92.12 71 GLY A CA 1
ATOM 497 C C . GLY A 1 71 ? 23.690 8.904 -25.288 1.00 92.12 71 GLY A C 1
ATOM 498 O O . GLY A 1 71 ? 24.283 8.891 -26.363 1.00 92.12 71 GLY A O 1
ATOM 499 N N . PHE A 1 72 ? 23.481 7.795 -24.574 1.00 90.25 72 PHE A N 1
ATOM 500 C CA . PHE A 1 72 ? 23.878 6.458 -25.012 1.00 90.25 72 PHE A CA 1
ATOM 501 C C . PHE A 1 72 ? 23.225 6.075 -26.350 1.00 90.25 72 PHE A C 1
ATOM 503 O O . PHE A 1 72 ? 23.940 5.748 -27.298 1.00 90.25 72 PHE A O 1
ATOM 510 N N . PHE A 1 73 ? 21.897 6.186 -26.474 1.00 88.00 73 PHE A N 1
ATOM 511 C CA . PHE A 1 73 ? 21.204 5.868 -27.731 1.00 88.00 73 PHE A CA 1
ATOM 512 C C . PHE A 1 73 ? 21.600 6.809 -28.877 1.00 88.00 73 PHE A C 1
ATOM 514 O O . PHE A 1 73 ? 21.778 6.359 -30.011 1.00 88.00 73 PHE A O 1
ATOM 521 N N . VAL A 1 74 ? 21.812 8.097 -28.588 1.00 88.38 74 VAL A N 1
ATOM 522 C CA . VAL A 1 74 ? 22.313 9.070 -29.573 1.00 88.38 74 VAL A CA 1
ATOM 523 C C . VAL A 1 74 ? 23.722 8.702 -30.045 1.00 88.38 74 VAL A C 1
ATOM 525 O O . VAL A 1 74 ? 23.989 8.743 -31.245 1.00 88.38 74 VAL A O 1
ATOM 528 N N . ALA A 1 75 ? 24.618 8.298 -29.139 1.00 86.62 75 ALA A N 1
ATOM 529 C CA . ALA A 1 75 ? 25.976 7.886 -29.492 1.00 86.62 75 ALA A CA 1
ATOM 530 C C . ALA A 1 75 ? 25.983 6.661 -30.423 1.00 86.62 75 ALA A C 1
ATOM 532 O O . ALA A 1 75 ? 26.775 6.620 -31.367 1.00 86.62 75 ALA A O 1
ATOM 533 N N . LEU A 1 76 ? 25.073 5.701 -30.208 1.00 83.69 76 LEU A N 1
ATOM 534 C CA . LEU A 1 76 ? 24.891 4.561 -31.113 1.00 83.69 76 LEU A CA 1
ATOM 535 C C . LEU A 1 76 ? 24.372 4.998 -32.493 1.00 83.69 76 LEU A C 1
ATOM 537 O O . LEU A 1 76 ? 24.911 4.574 -33.516 1.00 83.69 76 LEU A O 1
ATOM 541 N N . ALA A 1 77 ? 23.378 5.890 -32.533 1.00 83.69 77 ALA A N 1
ATOM 542 C CA . ALA A 1 77 ? 22.798 6.382 -33.783 1.00 83.69 77 ALA A CA 1
ATOM 543 C C . ALA A 1 77 ? 23.810 7.178 -34.630 1.00 83.69 77 ALA A C 1
ATOM 545 O O . ALA A 1 77 ? 23.973 6.911 -35.822 1.00 83.69 77 ALA A O 1
ATOM 546 N N . VAL A 1 78 ? 24.550 8.107 -34.011 1.00 82.69 78 VAL A N 1
ATOM 547 C CA . VAL A 1 78 ? 25.601 8.910 -34.672 1.00 82.69 78 VAL A CA 1
ATOM 548 C C . VAL A 1 78 ? 26.788 8.043 -35.110 1.00 82.69 78 VAL A C 1
ATOM 550 O O . VAL A 1 78 ? 27.491 8.378 -36.061 1.00 82.69 78 VAL A O 1
ATOM 553 N N . GLY A 1 79 ? 26.989 6.887 -34.472 1.00 75.81 79 GLY A N 1
ATOM 554 C CA . GLY A 1 79 ? 27.981 5.887 -34.865 1.00 75.81 79 GLY A CA 1
ATOM 555 C C . GLY A 1 79 ? 27.732 5.224 -36.226 1.00 75.81 79 GLY A C 1
ATOM 556 O O . GLY A 1 79 ? 28.550 4.402 -36.634 1.00 75.81 79 GLY A O 1
ATOM 557 N N . GLY A 1 80 ? 26.643 5.568 -36.926 1.00 72.75 80 GLY A N 1
ATOM 558 C CA . GLY A 1 80 ? 26.248 4.960 -38.201 1.00 72.75 80 GLY A CA 1
ATOM 559 C C . GLY A 1 80 ? 25.498 3.639 -38.031 1.00 72.75 80 GLY A C 1
ATOM 560 O O . GLY A 1 80 ? 25.333 2.899 -38.997 1.00 72.75 80 GLY A O 1
ATOM 561 N N . ILE A 1 81 ? 25.053 3.343 -36.806 1.00 80.00 81 ILE A N 1
ATOM 562 C CA . ILE A 1 81 ? 24.455 2.067 -36.414 1.00 80.00 81 ILE A CA 1
ATOM 563 C C . ILE A 1 81 ? 23.024 2.294 -35.900 1.00 80.00 81 ILE A C 1
ATOM 565 O O . ILE A 1 81 ? 22.631 1.907 -34.800 1.00 80.00 81 ILE A O 1
ATOM 569 N N . MET A 1 82 ? 22.232 3.006 -36.704 1.00 83.12 82 MET A N 1
ATOM 570 C CA . MET A 1 82 ? 20.872 3.411 -36.340 1.00 83.12 82 MET A CA 1
ATOM 571 C C . MET A 1 82 ? 19.935 2.212 -36.151 1.00 83.12 82 MET A C 1
ATOM 573 O O . MET A 1 82 ? 19.075 2.241 -35.275 1.00 83.12 82 MET A O 1
ATOM 577 N N . PHE A 1 83 ? 20.105 1.150 -36.940 1.00 86.25 83 PHE A N 1
ATOM 578 C CA . PHE A 1 83 ? 19.264 -0.040 -36.844 1.00 86.25 83 PHE A CA 1
ATOM 579 C C . PHE A 1 83 ? 19.484 -0.779 -35.516 1.00 86.25 83 PHE A C 1
ATOM 581 O O . PHE A 1 83 ? 18.527 -1.048 -34.793 1.00 86.25 83 PHE A O 1
ATOM 588 N N . GLU A 1 84 ? 20.737 -1.021 -35.131 1.00 85.75 84 GLU A N 1
ATOM 589 C CA . GLU A 1 84 ? 21.070 -1.650 -33.856 1.00 85.75 84 GLU A CA 1
ATOM 590 C C . GLU A 1 84 ? 20.714 -0.741 -32.670 1.00 85.75 84 GLU A C 1
ATOM 592 O O . GLU A 1 84 ? 20.281 -1.248 -31.639 1.00 85.75 84 GLU A O 1
ATOM 597 N N . ALA A 1 85 ? 20.796 0.589 -32.819 1.00 85.62 85 ALA A N 1
ATOM 598 C CA . ALA A 1 85 ? 20.314 1.533 -31.808 1.00 85.62 85 ALA A CA 1
ATOM 599 C C . ALA A 1 85 ? 18.794 1.415 -31.575 1.00 85.62 85 ALA A C 1
ATOM 601 O O . ALA A 1 85 ? 18.349 1.422 -30.427 1.00 85.62 85 ALA A O 1
ATOM 602 N N . ILE A 1 86 ? 17.999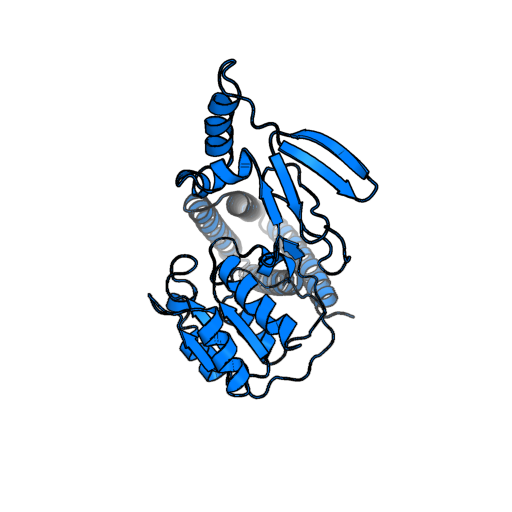 1.258 -32.643 1.00 90.06 86 ILE A N 1
ATOM 603 C CA . ILE A 1 86 ? 16.549 1.024 -32.545 1.00 90.06 86 ILE A CA 1
ATOM 604 C C . ILE A 1 86 ? 16.273 -0.312 -31.853 1.00 90.06 86 ILE A C 1
ATOM 606 O O . ILE A 1 86 ? 15.451 -0.363 -30.940 1.00 90.06 86 ILE A O 1
ATOM 610 N N . ILE A 1 87 ? 16.974 -1.383 -32.241 1.00 91.31 87 ILE A N 1
ATOM 611 C CA . ILE A 1 87 ? 16.814 -2.696 -31.598 1.00 91.31 87 ILE A CA 1
ATOM 612 C C . ILE A 1 87 ? 17.178 -2.611 -30.114 1.00 91.31 87 ILE A C 1
ATOM 614 O O . ILE A 1 87 ? 16.411 -3.090 -29.282 1.00 91.31 87 ILE A O 1
ATOM 618 N N . ALA A 1 88 ? 18.296 -1.970 -29.767 1.00 88.38 88 ALA A N 1
ATOM 619 C CA . ALA A 1 88 ? 18.709 -1.776 -28.382 1.00 88.38 88 ALA A CA 1
ATOM 620 C C . ALA A 1 88 ? 17.647 -1.008 -27.584 1.00 88.38 88 ALA A C 1
ATOM 622 O O . ALA A 1 88 ? 17.309 -1.410 -26.475 1.00 88.38 88 ALA A O 1
ATOM 623 N N . PHE A 1 89 ? 17.061 0.048 -28.159 1.00 90.44 89 PHE A N 1
ATOM 624 C CA . PHE A 1 89 ? 16.001 0.816 -27.505 1.00 90.44 89 PHE A CA 1
ATOM 625 C C . PHE A 1 89 ? 14.737 -0.020 -27.279 1.00 90.44 89 PHE A C 1
ATOM 627 O O . PHE A 1 89 ? 14.159 0.003 -26.193 1.00 90.44 89 PHE A O 1
ATOM 634 N N . VAL A 1 90 ? 14.319 -0.800 -28.278 1.00 94.12 90 VAL A N 1
ATOM 635 C CA . VAL A 1 90 ? 13.165 -1.700 -28.152 1.00 94.12 90 VAL A CA 1
ATOM 636 C C . VAL A 1 90 ? 13.425 -2.775 -27.094 1.00 94.12 90 VAL A C 1
ATOM 638 O O . VAL A 1 90 ? 12.564 -3.004 -26.244 1.00 94.12 90 VAL A O 1
ATOM 641 N N . LEU A 1 91 ? 14.609 -3.399 -27.098 1.00 93.06 91 LEU A N 1
ATOM 642 C CA . LEU A 1 91 ? 15.005 -4.381 -26.085 1.00 93.06 91 LEU A CA 1
ATOM 643 C C . LEU A 1 91 ? 14.992 -3.771 -24.682 1.00 93.06 91 LEU A C 1
ATOM 645 O O . LEU A 1 91 ? 14.393 -4.367 -23.789 1.00 93.06 91 LEU A O 1
ATOM 649 N N . PHE A 1 92 ? 15.546 -2.568 -24.514 1.00 91.44 92 PHE A N 1
ATOM 650 C CA . PHE A 1 92 ? 15.534 -1.833 -23.251 1.00 91.44 92 PHE A CA 1
ATOM 651 C C . PHE A 1 92 ? 14.106 -1.594 -22.740 1.00 91.44 92 PHE A C 1
ATOM 653 O O . PHE A 1 92 ? 13.786 -1.904 -21.590 1.00 91.44 92 PHE A O 1
ATOM 660 N N . VAL A 1 93 ? 13.213 -1.081 -23.597 1.00 93.81 93 VAL A N 1
ATOM 661 C CA . VAL A 1 93 ? 11.813 -0.802 -23.233 1.00 93.81 93 VAL A CA 1
ATOM 662 C C . VAL A 1 93 ? 11.079 -2.086 -22.842 1.00 93.81 93 VAL A C 1
ATOM 664 O O . VAL A 1 93 ? 10.384 -2.113 -21.823 1.00 93.81 93 VAL A O 1
ATOM 667 N N . LEU A 1 94 ? 11.247 -3.165 -23.611 1.00 95.75 94 LEU A N 1
ATOM 668 C CA . LEU A 1 94 ? 10.617 -4.453 -23.319 1.00 95.75 94 LEU A CA 1
ATOM 669 C C . LEU A 1 94 ? 11.183 -5.090 -22.043 1.00 95.75 94 LEU A C 1
ATOM 671 O O . LEU A 1 94 ? 10.409 -5.597 -21.228 1.00 95.75 94 LEU A O 1
ATOM 675 N N . ALA A 1 95 ? 12.501 -5.032 -21.831 1.00 92.62 95 ALA A N 1
ATOM 676 C CA . ALA A 1 95 ? 13.154 -5.525 -20.621 1.00 92.62 95 ALA A CA 1
ATOM 677 C C . ALA A 1 95 ? 12.666 -4.756 -19.387 1.00 92.62 95 ALA A C 1
ATOM 679 O O . ALA A 1 95 ? 12.300 -5.370 -18.383 1.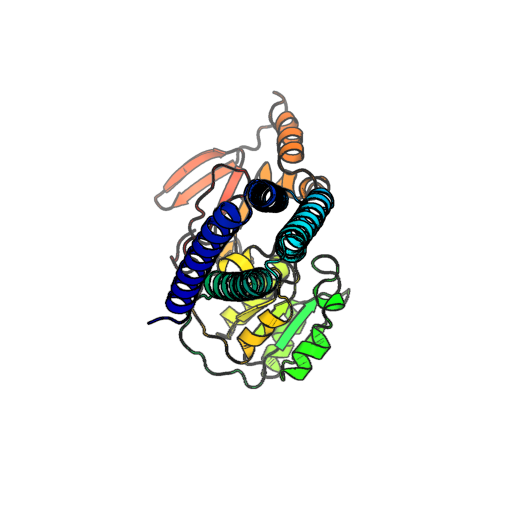00 92.62 95 ALA A O 1
ATOM 680 N N . ALA A 1 96 ? 12.572 -3.425 -19.475 1.00 89.75 96 ALA A N 1
ATOM 681 C CA . ALA A 1 96 ? 12.054 -2.575 -18.408 1.00 89.75 96 ALA A CA 1
ATOM 682 C C . ALA A 1 96 ? 10.573 -2.861 -18.105 1.00 89.75 96 ALA A C 1
ATOM 684 O O . ALA A 1 96 ? 10.190 -2.962 -16.936 1.00 89.75 96 ALA A O 1
ATOM 685 N N . ALA A 1 97 ? 9.737 -3.045 -19.132 1.00 90.88 97 ALA A N 1
ATOM 686 C CA . ALA A 1 97 ? 8.330 -3.408 -18.966 1.00 90.88 97 ALA A CA 1
ATOM 687 C C . ALA A 1 97 ? 8.171 -4.791 -18.309 1.00 90.88 97 ALA A C 1
ATOM 689 O O . ALA A 1 97 ? 7.393 -4.944 -17.362 1.00 90.88 97 ALA A O 1
ATOM 690 N N . ALA A 1 98 ? 8.949 -5.781 -18.756 1.00 92.19 98 ALA A N 1
ATOM 691 C CA . ALA A 1 98 ? 8.966 -7.124 -18.185 1.00 92.19 98 ALA A CA 1
ATOM 692 C C . ALA A 1 98 ? 9.465 -7.116 -16.731 1.00 92.19 98 ALA A C 1
ATOM 694 O O . ALA A 1 98 ? 8.839 -7.727 -15.864 1.00 92.19 98 ALA A O 1
ATOM 695 N N . ALA A 1 99 ? 10.529 -6.364 -16.431 1.00 88.50 99 ALA A N 1
ATOM 696 C CA . ALA A 1 99 ? 11.040 -6.194 -15.075 1.00 88.50 99 ALA A CA 1
ATOM 697 C C . ALA A 1 99 ? 9.984 -5.545 -14.169 1.00 88.50 99 ALA A C 1
ATOM 699 O O . ALA A 1 99 ? 9.687 -6.065 -13.093 1.00 88.50 99 ALA A O 1
ATOM 700 N N . ARG A 1 100 ? 9.336 -4.464 -14.623 1.00 87.12 100 ARG A N 1
ATOM 701 C CA . ARG A 1 100 ? 8.251 -3.806 -13.879 1.00 87.12 100 ARG A CA 1
ATOM 702 C C . ARG A 1 100 ? 7.088 -4.763 -13.604 1.00 87.12 100 ARG A C 1
ATOM 704 O O . ARG A 1 100 ? 6.549 -4.766 -12.500 1.00 87.12 100 ARG A O 1
ATOM 711 N N . ALA A 1 101 ? 6.720 -5.601 -14.573 1.00 86.38 101 ALA A N 1
ATOM 712 C CA . ALA A 1 101 ? 5.699 -6.629 -14.386 1.00 86.38 101 ALA A CA 1
ATOM 713 C C . ALA A 1 101 ? 6.140 -7.731 -13.401 1.00 86.38 101 ALA A C 1
ATOM 715 O O . ALA A 1 101 ? 5.324 -8.202 -12.610 1.00 86.38 101 ALA A O 1
ATOM 716 N N . ALA A 1 102 ? 7.419 -8.117 -13.404 1.00 86.31 102 ALA A N 1
ATOM 717 C CA . ALA A 1 102 ? 7.979 -9.127 -12.503 1.00 86.31 102 ALA A CA 1
ATOM 718 C C . ALA A 1 102 ? 8.096 -8.650 -11.042 1.00 86.31 102 ALA A C 1
ATOM 720 O O . ALA A 1 102 ? 7.952 -9.456 -10.113 1.00 86.31 102 ALA A O 1
ATOM 721 N N . PHE A 1 103 ? 8.348 -7.352 -10.844 1.00 82.06 103 PHE A N 1
ATOM 722 C CA . PHE A 1 103 ? 8.467 -6.710 -9.532 1.00 82.06 103 PHE A CA 1
ATOM 723 C C . PHE A 1 103 ? 7.154 -6.138 -8.989 1.00 82.06 103 PHE A C 1
ATOM 725 O O . PHE A 1 103 ? 7.137 -5.670 -7.851 1.00 82.06 103 PHE A O 1
ATOM 732 N N . ARG A 1 104 ? 6.045 -6.201 -9.741 1.00 76.38 104 ARG A N 1
ATOM 733 C CA . ARG A 1 104 ? 4.722 -5.880 -9.186 1.00 76.38 104 ARG A CA 1
ATOM 734 C C . ARG A 1 104 ? 4.447 -6.792 -7.992 1.00 76.38 104 ARG A C 1
ATOM 736 O O . ARG A 1 104 ? 4.440 -8.018 -8.128 1.00 76.38 104 ARG A O 1
ATOM 743 N N . ILE A 1 105 ? 4.216 -6.183 -6.833 1.00 67.62 105 ILE A N 1
ATOM 744 C CA . ILE A 1 105 ? 3.779 -6.891 -5.633 1.00 67.62 105 ILE A CA 1
ATOM 745 C C . ILE A 1 105 ? 2.393 -7.456 -5.946 1.00 67.62 105 ILE A C 1
ATOM 747 O O . ILE A 1 105 ? 1.460 -6.717 -6.246 1.00 67.62 105 ILE A O 1
ATOM 751 N N . ARG A 1 106 ? 2.282 -8.783 -5.959 1.00 67.25 106 ARG A N 1
ATOM 752 C CA . ARG A 1 106 ? 1.005 -9.492 -5.996 1.00 67.25 106 ARG A CA 1
ATOM 753 C C . ARG A 1 106 ? 0.999 -10.439 -4.819 1.00 67.25 106 ARG A C 1
ATOM 755 O O . ARG A 1 106 ? 1.797 -11.378 -4.801 1.00 67.25 106 ARG A O 1
ATOM 762 N N . VAL A 1 107 ? 0.117 -10.181 -3.866 1.00 72.62 107 VAL A N 1
ATOM 763 C CA . VAL A 1 107 ? -0.238 -11.168 -2.853 1.00 72.62 107 VAL A CA 1
ATOM 764 C C . VAL A 1 107 ? -1.273 -12.086 -3.502 1.00 72.62 107 VAL A C 1
ATOM 766 O O . VAL A 1 107 ? -2.338 -11.602 -3.883 1.00 72.62 107 VAL A O 1
ATOM 769 N N . PRO A 1 108 ? -0.958 -13.368 -3.755 1.00 74.81 108 PRO A N 1
ATOM 770 C CA . PRO A 1 108 ? -1.959 -14.302 -4.239 1.00 74.81 108 PRO A CA 1
ATOM 771 C C . PRO A 1 108 ? -2.944 -14.557 -3.098 1.00 74.81 108 PRO A C 1
ATOM 773 O O . PRO A 1 108 ? -2.578 -15.161 -2.094 1.00 74.81 108 PRO A O 1
ATOM 776 N N . LEU A 1 109 ? -4.168 -14.069 -3.255 1.00 85.19 109 LEU A N 1
ATOM 777 C CA . LEU A 1 109 ? -5.257 -14.295 -2.314 1.00 85.19 109 LEU A CA 1
ATOM 778 C C . LEU A 1 109 ? -6.300 -15.219 -2.960 1.00 85.19 109 LEU A C 1
ATOM 780 O O . LEU A 1 109 ? -6.499 -15.135 -4.178 1.00 85.19 109 LEU A O 1
ATOM 784 N N . PRO A 1 110 ? -6.944 -16.111 -2.185 1.00 88.56 110 PRO A N 1
ATOM 785 C CA . PRO A 1 110 ? -8.150 -16.811 -2.617 1.00 88.56 110 PRO A CA 1
ATOM 786 C C . PRO A 1 110 ? -9.179 -15.833 -3.188 1.00 88.56 110 PRO A C 1
ATOM 788 O O . PRO A 1 110 ? -9.350 -14.741 -2.654 1.00 88.56 110 PRO A O 1
ATOM 791 N N . ALA A 1 111 ? -9.849 -16.207 -4.279 1.00 88.00 111 ALA A N 1
ATOM 792 C CA . ALA A 1 111 ? -10.895 -15.370 -4.859 1.00 88.00 111 ALA A CA 1
ATOM 793 C C . ALA A 1 111 ? -12.042 -15.182 -3.856 1.00 88.00 111 ALA A C 1
ATOM 795 O O . ALA A 1 111 ? -12.466 -16.152 -3.228 1.00 88.00 111 ALA A O 1
ATOM 796 N N . ALA A 1 112 ? -12.541 -13.953 -3.746 1.00 90.25 112 ALA A N 1
ATOM 797 C CA . ALA A 1 112 ? -13.670 -13.606 -2.894 1.00 90.25 112 ALA A CA 1
ATOM 798 C C . ALA A 1 112 ? -14.875 -13.179 -3.750 1.00 90.25 112 ALA A C 1
ATOM 800 O O . ALA A 1 112 ? -14.686 -12.691 -4.872 1.00 90.25 112 ALA A O 1
ATOM 801 N N . PRO A 1 113 ? -16.114 -13.368 -3.263 1.00 92.31 113 PRO A N 1
ATOM 802 C CA . PRO A 1 113 ? -17.289 -12.772 -3.882 1.00 92.31 113 PRO A CA 1
ATOM 803 C C . PRO A 1 113 ? -17.133 -11.252 -3.974 1.00 92.31 113 PRO A C 1
ATOM 805 O O . PRO A 1 113 ? -16.636 -10.609 -3.052 1.00 92.31 113 PRO A O 1
ATOM 808 N N . ARG A 1 114 ? -17.565 -10.672 -5.095 1.00 94.62 114 ARG A N 1
ATOM 809 C CA . ARG A 1 114 ? -17.585 -9.217 -5.242 1.00 94.62 114 ARG A CA 1
ATOM 810 C C . ARG A 1 114 ? -18.707 -8.638 -4.360 1.00 94.62 114 ARG A C 1
ATOM 812 O O . ARG A 1 114 ? -19.836 -9.099 -4.523 1.00 94.62 114 ARG A O 1
ATOM 819 N N . PRO A 1 115 ? -18.435 -7.627 -3.515 1.00 96.44 115 PRO A N 1
ATOM 820 C CA . PRO A 1 115 ? -19.475 -6.925 -2.767 1.00 96.44 115 PRO A CA 1
ATOM 821 C C . PRO A 1 115 ? -20.431 -6.166 -3.700 1.00 96.44 115 PRO A C 1
ATOM 823 O O . PRO A 1 115 ? -20.016 -5.582 -4.708 1.00 96.44 115 PRO A O 1
ATOM 826 N N . GLU A 1 116 ? -21.716 -6.171 -3.358 1.00 97.00 116 GLU A N 1
ATOM 827 C CA . GLU A 1 116 ? -22.789 -5.463 -4.057 1.00 97.00 116 GLU A CA 1
ATOM 828 C C . GLU A 1 116 ? -22.941 -4.018 -3.569 1.00 97.00 116 GLU A C 1
ATOM 830 O O . GLU A 1 116 ? -23.313 -3.143 -4.355 1.00 97.00 116 GLU A O 1
ATOM 835 N N . ARG A 1 117 ? -22.651 -3.757 -2.288 1.00 97.75 117 ARG A N 1
ATOM 836 C CA . ARG A 1 117 ? -22.781 -2.445 -1.633 1.00 97.75 117 ARG A CA 1
ATOM 837 C C . ARG A 1 117 ? -21.513 -2.069 -0.850 1.00 97.75 117 ARG A C 1
ATOM 839 O O . ARG A 1 117 ? -21.586 -1.805 0.355 1.00 97.75 117 ARG A O 1
ATOM 846 N N . PRO A 1 118 ? -20.338 -2.018 -1.505 1.00 98.31 118 PRO A N 1
ATOM 847 C CA . PRO A 1 118 ? -19.108 -1.647 -0.827 1.00 98.31 118 PRO A CA 1
ATOM 848 C C . PRO A 1 118 ? -19.087 -0.155 -0.479 1.00 98.31 118 PRO A C 1
ATOM 850 O O . PRO A 1 118 ? -19.420 0.698 -1.305 1.00 98.31 118 PRO A O 1
ATOM 853 N N . VAL A 1 119 ? -18.605 0.164 0.722 1.00 98.69 119 VAL A N 1
ATOM 854 C CA . VAL A 1 119 ? -18.459 1.539 1.220 1.00 98.69 119 VAL A CA 1
ATOM 855 C C . VAL A 1 119 ? -16.991 1.847 1.486 1.00 98.69 119 VAL A C 1
ATOM 857 O O . VAL A 1 119 ? -16.286 1.055 2.109 1.00 98.69 119 VAL A O 1
ATOM 860 N N . VAL A 1 120 ? -16.528 3.029 1.077 1.00 98.44 120 VAL A N 1
ATOM 861 C CA . VAL A 1 120 ? -15.212 3.562 1.448 1.00 98.44 120 VAL A CA 1
ATOM 862 C C . VAL A 1 120 ? -15.359 4.834 2.272 1.00 98.44 120 VAL A C 1
ATOM 864 O O . VAL A 1 120 ? -15.836 5.856 1.787 1.00 98.44 120 VAL A O 1
ATOM 867 N N . VAL A 1 121 ? -14.892 4.802 3.519 1.00 97.88 121 VAL A N 1
ATOM 868 C CA . VAL A 1 121 ? -14.795 6.008 4.348 1.00 97.88 121 VAL A CA 1
ATOM 869 C C . VAL A 1 121 ? -13.427 6.645 4.153 1.00 97.88 121 VAL A C 1
ATOM 871 O O . VAL A 1 121 ? -12.396 5.978 4.270 1.00 97.88 121 VAL A O 1
ATOM 874 N N . TRP A 1 122 ? -13.384 7.941 3.859 1.00 95.94 122 TRP A N 1
ATOM 875 C CA . TRP A 1 122 ? -12.142 8.630 3.518 1.00 95.94 122 TRP A CA 1
ATOM 876 C C . TRP A 1 122 ? -12.012 9.987 4.199 1.00 95.94 122 TRP A C 1
ATOM 878 O O . TRP A 1 122 ? -12.986 10.706 4.389 1.00 95.94 122 TRP A O 1
ATOM 888 N N . ASN A 1 123 ? -10.784 10.354 4.571 1.00 90.94 123 ASN A N 1
ATOM 889 C CA . ASN A 1 123 ? -10.486 11.647 5.188 1.00 90.94 123 ASN A CA 1
ATOM 890 C C . ASN A 1 123 ? -9.682 12.533 4.214 1.00 90.94 123 ASN A C 1
ATOM 892 O O . ASN A 1 123 ? -8.502 12.237 3.979 1.00 90.94 123 ASN A O 1
ATOM 896 N N . PRO A 1 124 ? -10.242 13.658 3.722 1.00 88.75 124 PRO A N 1
ATOM 897 C CA . PRO A 1 124 ? -9.576 14.539 2.760 1.00 88.75 124 PRO A CA 1
ATOM 898 C C . PRO A 1 124 ? -8.233 15.108 3.232 1.00 88.75 124 PRO A C 1
ATOM 900 O O . PRO A 1 124 ? -7.381 15.430 2.410 1.00 88.75 124 PRO A O 1
ATOM 903 N N . LYS A 1 125 ? -8.011 15.235 4.548 1.00 85.94 125 LYS A N 1
ATOM 904 C CA . LYS A 1 125 ? -6.774 15.794 5.126 1.00 85.94 125 LYS A CA 1
ATOM 905 C C . LYS A 1 125 ? -5.696 14.738 5.388 1.00 85.94 125 LYS A C 1
ATOM 907 O O . LYS A 1 125 ? -4.549 15.086 5.683 1.00 85.94 125 LYS A O 1
ATOM 912 N N . SER A 1 126 ? -6.029 13.449 5.301 1.00 83.81 126 SER A N 1
ATOM 913 C CA . SER A 1 126 ? -5.078 12.372 5.594 1.00 83.81 126 SER A CA 1
ATOM 914 C C . SER A 1 126 ? -3.913 12.336 4.603 1.00 83.81 126 SER A C 1
ATOM 916 O O . SER A 1 126 ? -4.059 12.614 3.413 1.00 83.81 126 SER A O 1
ATOM 918 N N . GLY A 1 127 ? -2.718 12.030 5.124 1.00 78.19 127 GLY A N 1
ATOM 919 C CA . GLY A 1 127 ? -1.507 11.809 4.325 1.00 78.19 127 GLY A CA 1
ATOM 920 C C . GLY A 1 127 ? -1.062 12.982 3.447 1.00 78.19 127 GLY A C 1
ATOM 921 O O . GLY A 1 127 ? -0.332 12.748 2.488 1.00 78.19 127 GLY A O 1
ATOM 922 N N . GLY A 1 128 ? -1.482 14.213 3.758 1.00 83.12 128 GLY A N 1
ATOM 923 C CA . GLY A 1 128 ? -1.212 15.393 2.929 1.00 83.12 128 GLY A CA 1
ATOM 924 C C . GLY A 1 128 ? -2.202 15.579 1.777 1.00 83.12 128 GLY A C 1
ATOM 925 O O . GLY A 1 128 ? -1.851 16.200 0.783 1.00 83.12 128 GLY A O 1
ATOM 926 N N . GLY A 1 129 ? -3.412 15.022 1.883 1.00 86.81 129 GLY A N 1
ATOM 927 C CA . GLY A 1 129 ? -4.456 15.174 0.870 1.00 86.81 129 GLY A CA 1
ATOM 928 C C . GLY A 1 129 ? -4.317 14.232 -0.319 1.00 86.81 129 GLY A C 1
ATOM 929 O O . GLY A 1 129 ? -4.782 14.555 -1.409 1.00 86.81 129 GLY A O 1
ATOM 930 N N . LYS A 1 130 ? -3.685 13.065 -0.133 1.00 87.75 130 LYS A N 1
ATOM 931 C CA . LYS A 1 130 ? -3.486 12.074 -1.207 1.00 87.75 130 LYS A CA 1
ATOM 932 C C . LYS A 1 130 ? -4.801 11.595 -1.817 1.00 87.75 130 LYS A C 1
ATOM 934 O O . LYS A 1 130 ? -4.905 11.556 -3.034 1.00 87.75 130 LYS A O 1
ATOM 939 N N . ALA A 1 131 ? -5.781 11.246 -0.979 1.00 89.88 131 ALA A N 1
ATOM 940 C CA . ALA A 1 131 ? -7.097 10.798 -1.438 1.00 89.88 131 ALA A CA 1
ATOM 941 C C . ALA A 1 131 ? -7.820 11.893 -2.234 1.00 89.88 131 ALA A C 1
ATOM 943 O O . ALA A 1 131 ? -8.327 11.628 -3.317 1.00 89.88 131 ALA A O 1
ATOM 944 N N . LEU A 1 132 ? -7.780 13.133 -1.735 1.00 92.50 132 LEU A N 1
ATOM 945 C CA . LEU A 1 132 ? -8.374 14.284 -2.411 1.00 92.50 132 LEU A CA 1
ATOM 946 C C . LEU A 1 132 ? -7.688 14.570 -3.756 1.00 92.50 132 LEU A C 1
ATOM 948 O O . LEU A 1 132 ? -8.353 14.721 -4.769 1.00 92.50 132 LEU A O 1
ATOM 952 N N . SER A 1 133 ? -6.352 14.579 -3.783 1.00 91.25 133 SER A N 1
ATOM 953 C CA . SER A 1 133 ? -5.568 14.807 -5.009 1.00 91.25 133 SER A CA 1
ATOM 954 C C . SER A 1 133 ? -5.802 13.724 -6.066 1.00 91.25 133 SER A C 1
ATOM 956 O O . SER A 1 133 ? -5.610 13.963 -7.256 1.00 91.25 133 SER A O 1
ATOM 958 N N . ALA A 1 134 ? -6.182 12.527 -5.622 1.00 92.06 134 ALA A N 1
ATOM 959 C CA . ALA A 1 134 ? -6.482 11.386 -6.470 1.00 92.06 134 ALA A CA 1
ATOM 960 C C . ALA A 1 134 ? -7.960 11.302 -6.887 1.00 92.06 134 ALA A C 1
ATOM 962 O O . ALA A 1 134 ? -8.303 10.344 -7.566 1.00 92.06 134 ALA A O 1
ATOM 963 N N . HIS A 1 135 ? -8.812 12.263 -6.496 1.00 95.12 135 HIS A N 1
ATOM 964 C CA . HIS A 1 135 ? -10.262 12.240 -6.752 1.00 95.12 135 HIS A CA 1
ATOM 965 C C . HIS A 1 135 ? -10.900 10.909 -6.312 1.00 95.12 135 HIS A C 1
ATOM 967 O O . HIS A 1 135 ? -11.642 10.269 -7.057 1.00 95.12 135 HIS A O 1
ATOM 973 N N . LEU A 1 136 ? -10.535 10.444 -5.107 1.00 96.25 136 LEU A N 1
ATOM 974 C CA . LEU A 1 136 ? -10.902 9.113 -4.610 1.00 96.25 136 LEU A CA 1
ATOM 975 C C . LEU A 1 136 ? -12.418 8.867 -4.626 1.00 96.25 136 LEU A C 1
ATOM 977 O O . LEU A 1 136 ? -12.841 7.743 -4.870 1.00 96.25 136 LEU A O 1
ATOM 981 N N . ASP A 1 137 ? -13.225 9.886 -4.349 1.00 97.06 137 ASP A N 1
ATOM 982 C CA . ASP A 1 137 ? -14.681 9.791 -4.342 1.00 97.06 137 ASP A CA 1
ATOM 983 C C . ASP A 1 137 ? -15.259 9.533 -5.739 1.00 97.06 137 ASP A C 1
ATOM 985 O O . ASP A 1 137 ? -16.097 8.644 -5.896 1.00 97.06 137 ASP A O 1
ATOM 989 N N . ASP A 1 138 ? -14.777 10.238 -6.761 1.00 97.75 138 ASP A N 1
ATOM 990 C CA . ASP A 1 138 ? -15.191 10.002 -8.147 1.00 97.75 138 ASP A CA 1
ATOM 991 C C . ASP A 1 138 ? -14.733 8.623 -8.644 1.00 97.75 138 ASP A C 1
ATOM 993 O O . ASP A 1 138 ? -15.514 7.877 -9.241 1.00 97.75 138 ASP A O 1
ATOM 997 N N . GLU A 1 139 ? -13.498 8.230 -8.324 1.00 97.94 139 GLU A N 1
ATOM 998 C CA . GLU A 1 139 ? -12.952 6.909 -8.660 1.00 97.94 139 GLU A CA 1
ATOM 999 C C . GLU A 1 139 ? -13.686 5.762 -7.941 1.00 97.94 139 GLU A C 1
ATOM 1001 O O . GLU A 1 139 ? -13.869 4.682 -8.516 1.00 97.94 139 GLU A O 1
ATOM 1006 N N . ALA A 1 140 ? -14.129 5.981 -6.700 1.00 97.94 140 ALA A N 1
ATOM 1007 C CA . ALA A 1 140 ? -14.952 5.036 -5.950 1.00 97.94 140 ALA A CA 1
ATOM 1008 C C . ALA A 1 140 ? -16.332 4.881 -6.600 1.00 97.94 140 ALA A C 1
ATOM 1010 O O . ALA A 1 140 ? -16.734 3.759 -6.922 1.00 97.94 140 ALA A O 1
ATOM 1011 N N . ARG A 1 141 ? -17.018 5.994 -6.902 1.00 98.12 141 ARG A N 1
ATOM 1012 C CA . ARG A 1 141 ? -18.325 5.969 -7.582 1.00 98.12 141 ARG A CA 1
ATOM 1013 C C . ARG A 1 141 ? -18.249 5.274 -8.937 1.00 98.12 141 ARG A C 1
ATOM 1015 O O . ARG A 1 141 ? -19.116 4.462 -9.246 1.00 98.12 141 ARG A O 1
ATOM 1022 N N . ALA A 1 142 ? -17.190 5.517 -9.712 1.00 97.88 142 ALA A N 1
ATOM 1023 C CA . ALA A 1 142 ? -16.961 4.850 -10.996 1.00 97.88 142 ALA A CA 1
ATOM 1024 C C . ALA A 1 142 ? -16.845 3.314 -10.881 1.00 97.88 142 ALA A C 1
ATOM 1026 O O . ALA A 1 142 ? -17.067 2.600 -11.859 1.00 97.88 142 ALA A O 1
ATOM 1027 N N . ARG A 1 143 ? -16.521 2.794 -9.690 1.00 97.31 143 ARG A N 1
ATOM 1028 C CA . ARG A 1 143 ? -16.423 1.358 -9.377 1.00 97.31 143 ARG A CA 1
ATOM 1029 C C . ARG A 1 143 ? -17.661 0.796 -8.668 1.00 97.31 143 ARG A C 1
ATOM 1031 O O . ARG A 1 143 ? -17.656 -0.384 -8.312 1.00 97.31 143 ARG A O 1
ATOM 1038 N N . ASN A 1 144 ? -18.719 1.597 -8.517 1.00 97.50 144 ASN A N 1
ATOM 1039 C CA . ASN A 1 144 ? -19.893 1.308 -7.684 1.00 97.50 144 ASN A CA 1
ATOM 1040 C C . ASN A 1 144 ? -19.535 1.096 -6.203 1.00 97.50 144 ASN A C 1
ATOM 1042 O O . ASN A 1 144 ? -20.086 0.218 -5.549 1.00 97.50 144 ASN A O 1
ATOM 1046 N N . ILE A 1 145 ? -18.589 1.885 -5.694 1.00 98.50 145 ILE A N 1
ATOM 1047 C CA . ILE A 1 145 ? -18.239 1.955 -4.275 1.00 98.50 145 ILE A CA 1
ATOM 1048 C C . ILE A 1 145 ? -18.780 3.279 -3.744 1.00 98.50 145 ILE A C 1
ATOM 1050 O O . ILE A 1 145 ? -18.521 4.325 -4.337 1.00 98.50 145 ILE A O 1
ATOM 1054 N N . GLU A 1 146 ? -19.527 3.251 -2.644 1.00 98.38 146 GLU A N 1
ATOM 1055 C CA . GLU A 1 146 ? -20.082 4.452 -2.020 1.00 98.38 146 GLU A CA 1
ATOM 1056 C C . GLU A 1 146 ? -19.000 5.175 -1.195 1.00 98.38 146 GLU A C 1
ATOM 1058 O O . GLU A 1 146 ? -18.504 4.616 -0.212 1.00 98.38 146 GLU A O 1
ATOM 1063 N N . PRO A 1 147 ? -18.600 6.410 -1.559 1.00 98.12 147 PRO A N 1
ATOM 1064 C CA . PRO A 1 147 ? -17.636 7.164 -0.776 1.00 98.12 147 PRO A CA 1
ATOM 1065 C C . PRO A 1 147 ? -18.325 7.972 0.330 1.00 98.12 147 PRO A C 1
ATOM 1067 O O . PRO A 1 147 ? -19.160 8.835 0.056 1.00 98.12 147 PRO A O 1
ATOM 1070 N N . ILE A 1 148 ? -17.896 7.769 1.574 1.00 97.94 148 ILE A N 1
ATOM 1071 C CA . ILE A 1 148 ? -18.298 8.572 2.733 1.00 97.94 148 ILE A CA 1
ATOM 1072 C C . ILE A 1 148 ? -17.121 9.451 3.145 1.00 97.94 148 ILE A C 1
ATOM 1074 O O . ILE A 1 148 ? -16.082 8.974 3.606 1.00 97.94 148 ILE A O 1
ATOM 1078 N N . GLU A 1 149 ? -17.272 10.756 2.959 1.00 96.62 149 GLU A N 1
ATOM 1079 C CA . GLU A 1 149 ? -16.282 11.739 3.390 1.00 96.62 149 GLU A CA 1
ATOM 1080 C C . GLU A 1 149 ? -16.382 11.962 4.905 1.00 96.62 149 GLU A C 1
ATOM 1082 O O . GLU A 1 149 ? -17.438 12.341 5.404 1.00 96.62 149 GLU A O 1
ATOM 1087 N N . LEU A 1 150 ? -15.275 11.780 5.628 1.00 94.81 150 LEU A N 1
ATOM 1088 C CA . LEU A 1 150 ? -15.162 12.119 7.046 1.00 94.81 150 LEU A CA 1
ATOM 1089 C C . LEU A 1 150 ? -14.885 13.620 7.206 1.00 94.81 150 LEU A C 1
ATOM 1091 O O . LEU A 1 150 ? -13.771 14.089 6.927 1.00 94.81 150 LEU A O 1
ATOM 1095 N N . ARG A 1 151 ? -15.876 14.370 7.691 1.00 92.88 151 ARG A N 1
ATOM 1096 C CA . ARG A 1 151 ? -15.804 15.821 7.890 1.00 92.88 151 ARG A CA 1
ATOM 1097 C C . ARG A 1 151 ? -15.393 16.181 9.320 1.00 92.88 151 ARG A C 1
ATOM 1099 O O . ARG A 1 151 ? -15.479 15.367 10.240 1.00 92.88 151 ARG A O 1
ATOM 1106 N N . PRO A 1 152 ? -14.894 17.410 9.548 1.00 88.56 152 PRO A N 1
ATOM 1107 C CA . PRO A 1 15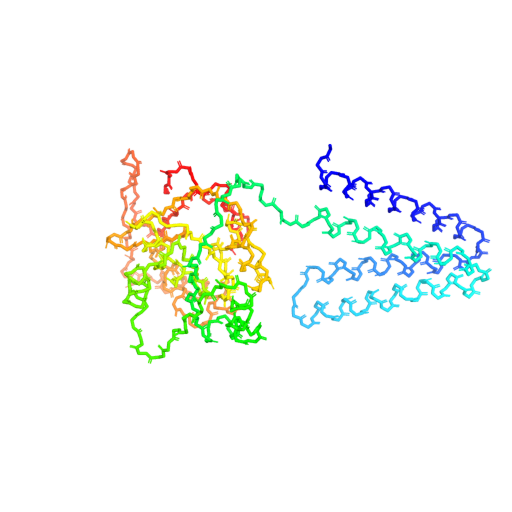2 ? -14.594 17.874 10.897 1.00 88.56 152 PRO A CA 1
ATOM 1108 C C . PRO A 1 152 ? -15.842 17.851 11.790 1.00 88.56 152 PRO A C 1
ATOM 1110 O O . PRO A 1 152 ? -16.826 18.510 11.472 1.00 88.56 152 PRO A O 1
ATOM 1113 N N . GLY A 1 153 ? -15.761 17.148 12.921 1.00 89.44 153 GLY A N 1
ATOM 1114 C CA . GLY A 1 153 ? -16.864 17.007 13.878 1.00 89.44 153 GLY A CA 1
ATOM 1115 C C . GLY A 1 153 ? -17.658 15.709 13.735 1.00 89.44 153 GLY A C 1
ATOM 1116 O O . GLY A 1 153 ? -18.399 15.376 14.652 1.00 89.44 153 GLY A O 1
ATOM 1117 N N . ASP A 1 154 ? -17.460 14.964 12.648 1.00 93.75 154 ASP A N 1
ATOM 1118 C CA . ASP A 1 154 ? -18.094 13.663 12.466 1.00 93.75 154 ASP A CA 1
ATOM 1119 C C . ASP A 1 154 ? -17.496 12.615 13.414 1.00 93.75 154 ASP A C 1
ATOM 1121 O O . ASP A 1 154 ? -16.278 12.569 13.638 1.00 93.75 154 ASP A O 1
ATOM 1125 N N . ASP A 1 155 ? -18.347 11.714 13.904 1.00 94.81 155 ASP A N 1
ATOM 1126 C CA . ASP A 1 155 ? -17.913 10.480 14.546 1.00 94.81 155 ASP A CA 1
ATOM 1127 C C . ASP A 1 155 ? -17.729 9.387 13.480 1.00 94.81 155 ASP A C 1
ATOM 1129 O O . ASP A 1 155 ? -18.681 8.897 12.870 1.00 94.81 155 ASP A O 1
ATOM 1133 N N . LEU A 1 156 ? -16.472 8.995 13.254 1.00 94.50 156 LEU A N 1
ATOM 1134 C CA . LEU A 1 156 ? -16.118 7.940 12.306 1.00 94.50 156 LEU A CA 1
ATOM 1135 C C . LEU A 1 156 ? -16.817 6.609 12.625 1.00 94.50 156 LEU A C 1
ATOM 1137 O O . LEU A 1 156 ? -17.221 5.902 11.704 1.00 94.50 156 LEU A O 1
ATOM 1141 N N . VAL A 1 157 ? -16.933 6.248 13.904 1.00 94.94 157 VAL A N 1
ATOM 1142 C CA . VAL A 1 157 ? -17.551 4.982 14.316 1.00 94.94 157 VAL A CA 1
ATOM 1143 C C . VAL A 1 157 ? -19.036 5.009 13.987 1.00 94.94 157 VAL A C 1
ATOM 1145 O O . VAL A 1 157 ? -19.549 4.044 13.420 1.00 94.94 157 VAL A O 1
ATOM 1148 N N . GLU A 1 158 ? -19.711 6.118 14.284 1.00 97.00 158 GLU A N 1
ATOM 1149 C CA . GLU A 1 158 ? -21.130 6.292 13.972 1.00 97.00 158 GLU A CA 1
ATOM 1150 C C . GLU A 1 158 ? -21.384 6.238 12.459 1.00 97.00 158 GLU A C 1
ATOM 1152 O O . GLU A 1 158 ? -22.250 5.488 12.012 1.00 97.00 158 GLU A O 1
ATOM 1157 N N . LEU A 1 159 ? -20.582 6.946 11.655 1.00 97.50 159 LEU A N 1
ATOM 1158 C CA . LEU A 1 159 ? -20.696 6.931 10.191 1.00 97.50 159 LEU A CA 1
ATOM 1159 C C . LEU A 1 159 ? -20.579 5.518 9.609 1.00 97.50 159 LEU A C 1
ATOM 1161 O O . LEU A 1 159 ? -21.394 5.118 8.777 1.00 97.50 159 LEU A O 1
ATOM 1165 N N . VAL A 1 160 ? -19.577 4.755 10.049 1.00 97.88 160 VAL A N 1
ATOM 1166 C CA . VAL A 1 160 ? -19.339 3.397 9.541 1.00 97.88 160 VAL A CA 1
ATOM 1167 C C . VAL A 1 160 ? -20.446 2.451 10.005 1.00 97.88 160 VAL A C 1
ATOM 1169 O O . VAL A 1 160 ? -20.944 1.664 9.205 1.00 97.88 160 VAL A O 1
ATOM 1172 N N . ARG A 1 161 ? -20.889 2.539 11.268 1.00 98.06 161 ARG A N 1
ATOM 1173 C CA . ARG A 1 161 ? -22.008 1.719 11.767 1.00 98.06 161 ARG A CA 1
ATOM 1174 C C . ARG A 1 161 ? -23.316 2.033 11.047 1.00 98.06 161 ARG A C 1
ATOM 1176 O O . ARG A 1 161 ? -24.055 1.106 10.732 1.00 98.06 161 ARG A O 1
ATOM 1183 N N . ASN A 1 162 ? -23.577 3.300 10.732 1.00 98.12 162 ASN A N 1
ATOM 1184 C CA . ASN A 1 162 ? -24.730 3.698 9.927 1.00 98.12 162 ASN A CA 1
ATOM 1185 C C . ASN A 1 162 ? -24.643 3.127 8.505 1.00 98.12 162 ASN A C 1
ATOM 1187 O O . ASN A 1 162 ? -25.642 2.636 7.987 1.00 98.12 162 ASN A O 1
ATOM 1191 N N . ALA A 1 163 ? -23.456 3.118 7.892 1.00 98.19 163 ALA A N 1
ATOM 1192 C CA . ALA A 1 163 ? -23.249 2.488 6.589 1.00 98.19 163 ALA A CA 1
ATOM 1193 C C . ALA A 1 163 ? -23.548 0.977 6.624 1.00 98.19 163 ALA A C 1
ATOM 1195 O O . ALA A 1 163 ? -24.278 0.472 5.771 1.00 98.19 163 ALA A O 1
ATOM 1196 N N . VAL A 1 164 ? -23.068 0.268 7.653 1.00 98.38 164 VAL A N 1
ATOM 1197 C CA . VAL A 1 164 ? -23.394 -1.152 7.875 1.00 98.38 164 VAL A CA 1
ATOM 1198 C C . VAL A 1 164 ? -24.900 -1.348 8.074 1.00 98.38 164 VAL A C 1
ATOM 1200 O O . VAL A 1 164 ? -25.495 -2.206 7.427 1.00 98.38 164 VAL A O 1
ATOM 1203 N N . ALA A 1 165 ? -25.547 -0.519 8.898 1.00 98.06 165 ALA A N 1
ATOM 1204 C CA . ALA A 1 165 ? -26.994 -0.576 9.119 1.00 98.06 165 ALA A CA 1
ATOM 1205 C C . ALA A 1 165 ? -27.810 -0.322 7.835 1.00 98.06 165 ALA A C 1
ATOM 1207 O O . ALA A 1 165 ? -28.887 -0.892 7.666 1.00 98.06 165 ALA A O 1
ATOM 1208 N N . ASN A 1 166 ? -27.278 0.475 6.904 1.00 97.81 166 ASN A N 1
ATOM 1209 C CA . ASN A 1 166 ? -27.863 0.727 5.583 1.00 97.81 166 ASN A CA 1
ATOM 1210 C C . ASN A 1 166 ? -27.582 -0.396 4.560 1.00 97.81 166 ASN A C 1
ATOM 1212 O O . ASN A 1 166 ? -28.022 -0.319 3.408 1.00 97.81 166 ASN A O 1
ATOM 1216 N N . GLY A 1 167 ? -26.900 -1.465 4.978 1.00 97.88 167 GLY A N 1
ATOM 1217 C CA . GLY A 1 167 ? -26.667 -2.666 4.183 1.00 97.88 167 GLY A CA 1
ATOM 1218 C C . GLY A 1 167 ? -25.342 -2.680 3.430 1.00 97.88 167 GLY A C 1
ATOM 1219 O O . GLY A 1 167 ? -25.277 -3.321 2.384 1.00 97.88 167 GLY A O 1
ATOM 1220 N N . ALA A 1 168 ? -24.315 -1.978 3.917 1.00 98.50 168 ALA A N 1
ATOM 1221 C CA . ALA A 1 168 ? -22.961 -2.155 3.401 1.00 98.50 168 ALA A CA 1
ATOM 1222 C C . ALA A 1 168 ? -22.484 -3.598 3.635 1.00 98.50 168 ALA A C 1
ATOM 1224 O O . ALA A 1 168 ? -22.560 -4.103 4.755 1.00 98.50 168 ALA A O 1
ATOM 1225 N N . ASP A 1 169 ? -21.977 -4.242 2.586 1.00 97.75 169 ASP A N 1
ATOM 1226 C CA . ASP A 1 169 ? -21.506 -5.635 2.607 1.00 97.75 169 ASP A CA 1
ATOM 1227 C C . ASP A 1 169 ? -19.980 -5.763 2.471 1.00 97.75 169 ASP A C 1
ATOM 1229 O O . ASP A 1 169 ? -19.438 -6.864 2.505 1.00 97.75 169 ASP A O 1
ATOM 1233 N N . ALA A 1 170 ? -19.278 -4.635 2.360 1.00 98.25 170 ALA A N 1
ATOM 1234 C CA . ALA A 1 170 ? -17.837 -4.527 2.522 1.00 98.25 170 ALA A CA 1
ATOM 1235 C C . ALA A 1 170 ? -17.457 -3.102 2.933 1.00 98.25 170 ALA A C 1
ATOM 1237 O O . ALA A 1 170 ? -18.102 -2.125 2.538 1.00 98.25 170 ALA A O 1
ATOM 1238 N N . LEU A 1 171 ? -16.376 -2.980 3.701 1.00 98.44 171 LEU A N 1
ATOM 1239 C CA . LEU A 1 171 ? -15.882 -1.703 4.204 1.00 98.44 171 LEU A CA 1
ATOM 1240 C C . LEU A 1 171 ? -14.467 -1.425 3.704 1.00 98.44 171 LEU A C 1
ATOM 1242 O O . LEU A 1 171 ? -13.615 -2.304 3.624 1.00 98.44 171 LEU A O 1
ATOM 1246 N N . ALA A 1 172 ? -14.179 -0.164 3.424 1.00 97.75 172 ALA A N 1
ATOM 1247 C CA . ALA A 1 172 ? -12.839 0.307 3.137 1.00 97.75 172 ALA A CA 1
ATOM 1248 C C . ALA A 1 172 ? -12.542 1.601 3.881 1.00 97.75 172 ALA A C 1
ATOM 1250 O O . ALA A 1 172 ? -13.423 2.427 4.123 1.00 97.75 172 ALA A O 1
ATOM 1251 N N . ALA A 1 173 ? -11.272 1.796 4.217 1.00 96.56 173 ALA A N 1
ATOM 1252 C CA . ALA A 1 173 ? -10.805 3.008 4.870 1.00 96.56 173 ALA A CA 1
ATOM 1253 C C . ALA A 1 173 ? -9.680 3.656 4.068 1.00 96.56 173 ALA A C 1
ATOM 1255 O O . ALA A 1 173 ? -8.662 3.030 3.776 1.00 96.56 173 ALA A O 1
ATOM 1256 N N . ALA A 1 174 ? -9.828 4.943 3.765 1.00 95.69 174 ALA A N 1
ATOM 1257 C CA . ALA A 1 174 ? -8.792 5.787 3.186 1.00 95.69 174 ALA A CA 1
ATOM 1258 C C . ALA A 1 174 ? -8.344 6.840 4.205 1.00 95.69 174 ALA A C 1
ATOM 1260 O O . ALA A 1 174 ? -8.801 7.985 4.235 1.00 95.69 174 ALA A O 1
ATOM 1261 N N . GLY A 1 175 ? -7.401 6.433 5.050 1.00 90.00 175 GLY A N 1
ATOM 1262 C CA . GLY A 1 175 ? -6.821 7.274 6.091 1.00 90.00 175 GLY A CA 1
ATOM 1263 C C . GLY A 1 175 ? -5.524 6.700 6.656 1.00 90.00 175 GLY A C 1
ATOM 1264 O O . GLY A 1 175 ? -4.944 5.762 6.105 1.00 90.00 175 GLY A O 1
ATOM 1265 N N . GLY A 1 176 ? -5.051 7.285 7.757 1.00 84.44 176 GLY A N 1
ATOM 1266 C CA . GLY A 1 176 ? -3.926 6.743 8.529 1.00 84.44 176 GLY A CA 1
ATOM 1267 C C . GLY A 1 176 ? -4.305 5.506 9.349 1.00 84.44 176 GLY A C 1
ATOM 1268 O O . GLY A 1 176 ? -5.481 5.177 9.459 1.00 84.44 176 GLY A O 1
ATOM 1269 N N . ASP A 1 177 ? -3.314 4.859 9.973 1.00 81.19 177 ASP A N 1
ATOM 1270 C CA . ASP A 1 177 ? -3.484 3.573 10.675 1.00 81.19 177 ASP A CA 1
ATOM 1271 C C . ASP A 1 177 ? -4.598 3.593 11.747 1.00 81.19 177 ASP A C 1
ATOM 1273 O O . ASP A 1 177 ? -5.270 2.588 11.932 1.00 81.19 177 ASP A O 1
ATOM 1277 N N . GLY A 1 178 ? -4.853 4.731 12.408 1.00 82.00 178 GLY A N 1
ATOM 1278 C CA . GLY A 1 178 ? -5.962 4.864 13.368 1.00 82.00 178 GLY A CA 1
ATOM 1279 C C . GLY A 1 178 ? -7.352 4.786 12.722 1.00 82.00 178 GLY A C 1
ATOM 1280 O O . GLY A 1 178 ? -8.225 4.090 13.227 1.00 82.00 178 GLY A O 1
ATOM 1281 N N . THR A 1 179 ? -7.548 5.438 11.569 1.00 89.56 179 THR A N 1
ATOM 1282 C CA . THR A 1 179 ? -8.781 5.308 10.771 1.00 89.56 179 THR A CA 1
ATOM 1283 C C . THR A 1 179 ? -8.941 3.874 10.275 1.00 89.56 179 THR A C 1
ATOM 1285 O O . THR A 1 179 ? -10.028 3.318 10.367 1.00 89.56 179 THR A O 1
ATOM 1288 N N . GLN A 1 180 ? -7.849 3.263 9.798 1.00 91.12 180 GLN A N 1
ATOM 1289 C CA . GLN A 1 180 ? -7.857 1.869 9.346 1.00 91.12 180 GLN A CA 1
ATOM 1290 C C . GLN A 1 180 ? -8.273 0.922 10.478 1.00 91.12 180 GLN A C 1
ATOM 1292 O O . GLN A 1 180 ? -9.143 0.090 10.270 1.00 91.12 180 GLN A O 1
ATOM 1297 N N . ALA A 1 181 ? -7.694 1.074 11.675 1.00 89.31 181 ALA A N 1
ATOM 1298 C CA . ALA A 1 181 ? -7.989 0.221 12.823 1.00 89.31 181 ALA A CA 1
ATOM 1299 C C . ALA A 1 181 ? -9.456 0.316 13.263 1.00 89.31 181 ALA A C 1
ATOM 1301 O O . ALA A 1 181 ? -10.085 -0.713 13.486 1.00 89.31 181 ALA A O 1
ATOM 1302 N N . LEU A 1 182 ? -10.021 1.527 13.338 1.00 92.75 182 LEU A N 1
ATOM 1303 C CA . LEU A 1 182 ? -11.423 1.720 13.725 1.00 92.75 182 LEU A CA 1
ATOM 1304 C C . LEU A 1 182 ? -12.390 1.078 12.725 1.00 92.75 182 LEU A C 1
ATOM 1306 O O . LEU A 1 182 ? -13.289 0.345 13.127 1.00 92.75 182 LEU A O 1
ATOM 1310 N N . VAL A 1 183 ? -12.183 1.297 11.424 1.00 95.62 183 VAL A N 1
ATOM 1311 C CA . VAL A 1 183 ? -13.042 0.699 10.389 1.00 95.62 183 VAL A CA 1
ATOM 1312 C C . VAL A 1 183 ? -12.856 -0.820 10.331 1.00 95.62 183 VAL A C 1
ATOM 1314 O O . VAL A 1 183 ? -13.844 -1.538 10.226 1.00 95.62 183 VAL A O 1
ATOM 1317 N N . ALA A 1 184 ? -11.623 -1.322 10.468 1.00 93.94 184 ALA A N 1
ATOM 1318 C CA . ALA A 1 184 ? -11.343 -2.758 10.520 1.00 93.94 184 ALA A CA 1
ATOM 1319 C C . ALA A 1 184 ? -11.978 -3.438 11.745 1.00 93.94 184 ALA A C 1
ATOM 1321 O O . ALA A 1 184 ? -12.436 -4.568 11.635 1.00 93.94 184 ALA A O 1
ATOM 1322 N N . THR A 1 185 ? -12.053 -2.744 12.887 1.00 94.19 185 THR A N 1
ATOM 1323 C CA . THR A 1 185 ? -12.755 -3.236 14.088 1.00 94.19 185 THR A CA 1
ATOM 1324 C C . THR A 1 185 ? -14.223 -3.478 13.784 1.00 94.19 185 THR A C 1
ATOM 1326 O O . THR A 1 185 ? -14.735 -4.562 14.031 1.00 94.19 185 THR A O 1
ATOM 1329 N N . ILE A 1 186 ? -14.886 -2.487 13.186 1.00 96.44 186 ILE A N 1
ATOM 1330 C CA . ILE A 1 186 ? -16.304 -2.590 12.836 1.00 96.44 186 ILE A CA 1
ATOM 1331 C C . ILE A 1 186 ? -16.500 -3.675 11.772 1.00 96.44 186 ILE A C 1
ATOM 1333 O O . ILE A 1 186 ? -17.393 -4.500 11.907 1.00 96.44 186 ILE A O 1
ATOM 1337 N N . ALA A 1 187 ? -15.639 -3.740 10.755 1.00 96.75 187 ALA A N 1
ATOM 1338 C CA . ALA A 1 187 ? -15.690 -4.811 9.763 1.00 96.75 187 ALA A CA 1
ATOM 1339 C C . ALA A 1 187 ? -15.606 -6.203 10.416 1.00 96.75 187 ALA A C 1
ATOM 1341 O O . ALA A 1 187 ? -16.417 -7.069 10.108 1.00 96.75 187 ALA A O 1
ATOM 1342 N N . ALA A 1 188 ? -14.693 -6.393 11.373 1.00 94.81 188 ALA A N 1
ATOM 1343 C CA . ALA A 1 188 ? -14.549 -7.650 12.103 1.00 94.81 188 ALA A CA 1
ATOM 1344 C C . ALA A 1 188 ? -15.763 -7.975 12.992 1.00 94.81 188 ALA A C 1
ATOM 1346 O O . ALA A 1 188 ? -16.187 -9.127 13.027 1.00 94.81 188 ALA A O 1
ATOM 1347 N N . GLU A 1 189 ? -16.350 -6.984 13.672 1.00 95.12 189 GLU A N 1
ATOM 1348 C CA . GLU A 1 189 ? -17.565 -7.168 14.485 1.00 95.12 189 GLU A CA 1
ATOM 1349 C C . GLU A 1 189 ? -18.755 -7.696 13.668 1.00 95.12 189 GLU A C 1
ATOM 1351 O O . GLU A 1 189 ? -19.558 -8.473 14.184 1.00 95.12 189 GLU A O 1
ATOM 1356 N N . PHE A 1 190 ? -18.870 -7.274 12.406 1.00 96.75 190 PHE A N 1
ATOM 1357 C CA . PHE A 1 190 ? -19.964 -7.650 11.505 1.00 96.75 190 PHE A CA 1
ATOM 1358 C C . PHE A 1 190 ? -19.586 -8.747 10.493 1.00 96.75 190 PHE A C 1
ATOM 1360 O O . PHE A 1 190 ? -20.387 -9.048 9.613 1.00 96.75 190 PHE A O 1
ATOM 1367 N N . ASP A 1 191 ? -18.393 -9.342 10.612 1.00 95.75 191 ASP A N 1
ATOM 1368 C CA . ASP A 1 191 ? -17.834 -10.325 9.667 1.00 95.75 191 ASP A CA 1
ATOM 1369 C C . ASP A 1 191 ? -17.862 -9.852 8.196 1.00 95.75 191 ASP A C 1
ATOM 1371 O O . ASP A 1 191 ? -18.174 -10.609 7.278 1.00 95.75 191 ASP A O 1
ATOM 1375 N N . LEU A 1 192 ? -17.549 -8.571 7.974 1.00 97.06 192 LEU A N 1
ATOM 1376 C CA . LEU A 1 192 ? -17.505 -7.948 6.652 1.00 97.06 192 LEU A CA 1
ATOM 1377 C C . LEU A 1 192 ? -16.074 -7.906 6.091 1.00 97.06 192 LEU A C 1
ATOM 1379 O O . LEU A 1 192 ? -15.131 -7.592 6.828 1.00 97.06 192 LEU A O 1
ATOM 1383 N N . PRO A 1 193 ? -15.894 -8.103 4.772 1.00 96.44 193 PRO A N 1
ATOM 1384 C CA . PRO A 1 193 ? -14.626 -7.850 4.102 1.00 96.44 193 PRO A CA 1
ATOM 1385 C C . PRO A 1 193 ? -14.138 -6.412 4.318 1.00 96.44 193 PRO A C 1
ATOM 1387 O O . PRO A 1 193 ? -14.909 -5.449 4.250 1.00 96.44 193 PRO A O 1
ATOM 1390 N N . PHE A 1 194 ? -12.829 -6.267 4.530 1.00 96.31 194 PHE A N 1
ATOM 1391 C CA . PHE A 1 194 ? -12.175 -4.980 4.745 1.00 96.31 194 PHE A CA 1
ATOM 1392 C C . PHE A 1 194 ? -11.071 -4.716 3.713 1.00 96.31 194 PHE A C 1
ATOM 1394 O O . PHE A 1 194 ? -10.176 -5.543 3.527 1.00 96.31 194 PHE A O 1
ATOM 1401 N N . ALA A 1 195 ? -11.071 -3.528 3.102 1.00 95.75 195 ALA A N 1
ATOM 1402 C CA . ALA A 1 195 ? -10.000 -3.070 2.218 1.00 95.75 195 ALA A CA 1
ATOM 1403 C C . ALA A 1 195 ? -9.266 -1.828 2.758 1.00 95.75 195 ALA A C 1
ATOM 1405 O O . ALA A 1 195 ? -9.856 -0.806 3.116 1.00 95.75 195 ALA A O 1
ATOM 1406 N N . CYS A 1 196 ? -7.933 -1.893 2.756 1.00 94.69 196 CYS A N 1
ATOM 1407 C CA . CYS A 1 196 ? -7.071 -0.793 3.185 1.00 94.69 196 CYS A CA 1
ATOM 1408 C C . CYS A 1 196 ? -6.680 0.100 1.999 1.00 94.69 196 CYS A C 1
ATOM 1410 O O . CYS A 1 196 ? -5.919 -0.322 1.125 1.00 94.69 196 CYS A O 1
ATOM 1412 N N . ILE A 1 197 ? -7.132 1.356 1.994 1.00 95.88 197 ILE A N 1
ATOM 1413 C CA . ILE A 1 197 ? -6.761 2.349 0.977 1.00 95.88 197 ILE A CA 1
ATOM 1414 C C . ILE A 1 197 ? -5.616 3.227 1.522 1.00 95.88 197 ILE A C 1
ATOM 1416 O O . ILE A 1 197 ? -5.796 3.916 2.535 1.00 95.88 197 ILE A O 1
ATOM 1420 N N . PRO A 1 198 ? -4.424 3.251 0.886 1.00 92.31 198 PRO A N 1
ATOM 1421 C CA . PRO A 1 198 ? -3.197 3.825 1.450 1.00 92.31 198 PRO A CA 1
ATOM 1422 C C . PRO A 1 198 ? -3.137 5.366 1.369 1.00 92.31 198 PRO A C 1
ATOM 1424 O O . PRO A 1 198 ? -2.183 5.957 0.856 1.00 92.31 198 PRO A O 1
ATOM 1427 N N . ALA A 1 199 ? -4.129 6.057 1.926 1.00 91.50 199 ALA A N 1
ATOM 1428 C CA . ALA A 1 199 ? -4.209 7.519 1.936 1.00 91.50 199 ALA A CA 1
ATOM 1429 C C . ALA A 1 199 ? -3.484 8.184 3.124 1.00 91.50 199 ALA A C 1
ATOM 1431 O O . ALA A 1 199 ? -3.418 9.409 3.203 1.00 91.50 199 ALA A O 1
ATOM 1432 N N . GLY A 1 200 ? -2.919 7.411 4.053 1.00 85.44 200 GLY A N 1
ATOM 1433 C CA . GLY A 1 200 ? -2.150 7.910 5.191 1.00 85.44 200 GLY A CA 1
ATOM 1434 C C . GLY A 1 200 ? -0.692 8.281 4.875 1.00 85.44 200 GLY A C 1
ATOM 1435 O O . GLY A 1 200 ? -0.180 8.175 3.753 1.00 85.44 200 GLY A O 1
ATOM 1436 N N . THR A 1 201 ? 0.013 8.744 5.912 1.00 76.25 201 THR A N 1
ATOM 1437 C CA . THR A 1 201 ? 1.426 9.155 5.813 1.00 76.25 201 THR A CA 1
ATOM 1438 C C . THR A 1 201 ? 2.375 7.955 5.759 1.00 76.25 201 THR A C 1
ATOM 1440 O O . THR A 1 201 ? 3.299 7.944 4.949 1.00 76.25 201 THR A O 1
ATOM 1443 N N . ARG A 1 202 ? 2.169 6.954 6.628 1.00 72.56 202 ARG A N 1
ATOM 1444 C CA . ARG A 1 202 ? 3.066 5.791 6.779 1.00 72.56 202 ARG A CA 1
ATOM 1445 C C . ARG A 1 202 ? 2.553 4.539 6.071 1.00 72.56 202 ARG A C 1
ATOM 1447 O O . ARG A 1 202 ? 3.360 3.822 5.476 1.00 72.56 202 ARG A O 1
ATOM 1454 N N . ASN A 1 203 ? 1.235 4.318 6.106 1.00 79.81 203 ASN A N 1
ATOM 1455 C CA . ASN A 1 203 ? 0.551 3.182 5.481 1.00 79.81 203 ASN A CA 1
ATOM 1456 C C . ASN A 1 203 ? 1.230 1.844 5.815 1.00 79.81 203 ASN A C 1
ATOM 1458 O O . ASN A 1 203 ? 1.481 1.038 4.920 1.00 79.81 203 ASN A O 1
ATOM 1462 N N . HIS A 1 204 ? 1.622 1.647 7.079 1.00 79.00 204 HIS A N 1
ATOM 1463 C CA . HIS A 1 204 ? 2.313 0.421 7.486 1.00 79.00 204 HIS A CA 1
ATOM 1464 C C . HIS A 1 204 ? 1.374 -0.776 7.375 1.00 79.00 204 HIS A C 1
ATOM 1466 O O . HIS A 1 204 ? 1.762 -1.793 6.814 1.00 79.00 204 HIS A O 1
ATOM 1472 N N . PHE A 1 205 ? 0.114 -0.603 7.781 1.00 83.81 205 PHE A N 1
ATOM 1473 C CA . PHE A 1 205 ? -0.864 -1.676 7.665 1.00 83.81 205 PHE A CA 1
ATOM 1474 C C . PHE A 1 205 ? -1.122 -2.068 6.202 1.00 83.81 205 PHE A C 1
ATOM 1476 O O . PHE A 1 205 ? -1.108 -3.246 5.865 1.00 83.81 205 PHE A O 1
ATOM 1483 N N . ALA A 1 206 ? -1.227 -1.084 5.300 1.00 85.81 206 ALA A N 1
ATOM 1484 C CA . ALA A 1 206 ? -1.351 -1.337 3.863 1.00 85.81 206 ALA A CA 1
ATOM 1485 C C . ALA A 1 206 ? -0.159 -2.139 3.305 1.00 85.81 206 ALA A C 1
ATOM 1487 O O . ALA A 1 206 ? -0.350 -3.042 2.496 1.00 85.81 206 ALA A O 1
ATOM 1488 N N . LEU A 1 207 ? 1.068 -1.835 3.752 1.00 82.50 207 LEU A N 1
ATOM 1489 C CA . LEU A 1 207 ? 2.264 -2.577 3.343 1.00 82.50 207 LEU A CA 1
ATOM 1490 C C . LEU A 1 207 ? 2.204 -4.040 3.790 1.00 82.50 207 LEU A C 1
ATOM 1492 O O . LEU A 1 207 ? 2.513 -4.919 2.990 1.00 82.50 207 LEU A O 1
ATOM 1496 N N . ASP A 1 208 ? 1.804 -4.286 5.036 1.00 83.06 208 ASP A N 1
ATOM 1497 C CA . ASP A 1 208 ? 1.715 -5.633 5.610 1.00 83.06 208 ASP A CA 1
ATOM 1498 C C . ASP A 1 208 ? 0.595 -6.462 4.949 1.00 83.06 208 ASP A C 1
ATOM 1500 O O . ASP A 1 208 ? 0.726 -7.670 4.738 1.00 83.06 208 ASP A O 1
ATOM 1504 N N . LEU A 1 209 ? -0.479 -5.795 4.515 1.00 85.00 209 LEU A N 1
ATOM 1505 C CA . LEU A 1 209 ? -1.526 -6.384 3.677 1.00 85.00 209 LEU A CA 1
ATOM 1506 C C . LEU A 1 209 ? -1.067 -6.640 2.229 1.00 85.00 209 LEU A C 1
ATOM 1508 O O . LEU A 1 209 ? -1.726 -7.383 1.504 1.00 85.00 209 LEU A O 1
ATOM 1512 N N . GLY A 1 210 ? 0.071 -6.072 1.819 1.00 82.00 210 GLY A N 1
ATOM 1513 C CA . GLY A 1 210 ? 0.631 -6.174 0.472 1.00 82.00 210 GLY A CA 1
ATOM 1514 C C . GLY A 1 210 ? -0.010 -5.243 -0.559 1.00 82.00 210 GLY A C 1
ATOM 1515 O O . GLY A 1 210 ? 0.124 -5.474 -1.762 1.00 82.00 210 GLY A O 1
ATOM 1516 N N . VAL A 1 211 ? -0.674 -4.185 -0.095 1.00 87.50 211 VAL A N 1
ATOM 1517 C CA . VAL A 1 211 ? -1.219 -3.100 -0.918 1.00 87.50 211 VAL A CA 1
ATOM 1518 C C . VAL A 1 211 ? -0.086 -2.142 -1.317 1.00 87.50 211 VAL A C 1
ATOM 1520 O O . VAL A 1 211 ? 0.754 -1.762 -0.492 1.00 87.50 211 VAL A O 1
ATOM 1523 N N . ASP A 1 212 ? -0.045 -1.718 -2.586 1.00 85.44 212 ASP A N 1
ATOM 1524 C CA . ASP A 1 212 ? 0.930 -0.717 -3.038 1.00 85.44 212 ASP A CA 1
ATOM 1525 C C . ASP A 1 212 ? 0.619 0.642 -2.403 1.00 85.44 212 ASP A C 1
ATOM 1527 O O . ASP A 1 212 ? -0.342 1.322 -2.749 1.00 85.44 212 ASP A O 1
ATOM 1531 N N . ARG A 1 213 ? 1.482 1.076 -1.481 1.00 85.44 213 ARG A N 1
ATOM 1532 C CA . ARG A 1 213 ? 1.327 2.336 -0.738 1.00 85.44 213 ARG A CA 1
ATOM 1533 C C . ARG A 1 213 ? 1.290 3.597 -1.607 1.00 85.44 213 ARG A C 1
ATOM 1535 O O . ARG A 1 213 ? 0.995 4.667 -1.070 1.00 85.44 213 ARG A O 1
ATOM 1542 N N . ASN A 1 214 ? 1.674 3.500 -2.879 1.00 83.19 214 ASN A N 1
ATOM 1543 C CA . ASN A 1 214 ? 1.683 4.623 -3.812 1.00 83.19 214 ASN A CA 1
ATOM 1544 C C . ASN A 1 214 ? 0.453 4.649 -4.726 1.00 83.19 214 ASN A C 1
ATOM 1546 O O . ASN A 1 214 ? 0.270 5.640 -5.427 1.00 83.19 214 ASN A O 1
ATOM 1550 N N . ASP A 1 215 ? -0.369 3.599 -4.718 1.00 88.50 215 ASP A N 1
ATOM 1551 C CA . ASP A 1 215 ? -1.517 3.458 -5.609 1.00 88.50 215 ASP A CA 1
ATOM 1552 C C . ASP A 1 215 ? -2.831 3.534 -4.823 1.00 88.50 215 ASP A C 1
ATOM 1554 O O . ASP A 1 215 ? -3.439 2.534 -4.452 1.00 88.50 215 ASP A O 1
ATOM 1558 N N . VAL A 1 216 ? -3.240 4.766 -4.513 1.00 93.00 216 VAL A N 1
ATOM 1559 C CA . VAL A 1 216 ? -4.470 5.041 -3.755 1.00 93.00 216 VAL A CA 1
ATOM 1560 C C . VAL A 1 216 ? -5.712 4.604 -4.534 1.00 93.00 216 VAL A C 1
ATOM 1562 O O . VAL A 1 216 ? -6.609 4.007 -3.949 1.00 93.00 216 VAL A O 1
ATOM 1565 N N . VAL A 1 217 ? -5.751 4.876 -5.840 1.00 94.69 217 VAL A N 1
ATOM 1566 C CA . VAL A 1 217 ? -6.900 4.555 -6.699 1.00 94.69 217 VAL A CA 1
ATOM 1567 C C . VAL A 1 217 ? -6.954 3.060 -6.988 1.00 94.69 217 VAL A C 1
ATOM 1569 O O . VAL A 1 217 ? -8.007 2.452 -6.827 1.00 94.69 217 VAL A O 1
ATOM 1572 N N . GLY A 1 218 ? -5.825 2.439 -7.343 1.00 92.62 218 GLY A N 1
ATOM 1573 C CA . GLY A 1 218 ? -5.768 1.002 -7.613 1.00 92.62 218 GLY A CA 1
ATOM 1574 C C . GLY A 1 218 ? -6.105 0.141 -6.395 1.00 92.62 218 GLY A C 1
ATOM 1575 O O . GLY A 1 218 ? -6.593 -0.974 -6.552 1.00 92.62 218 GLY A O 1
ATOM 1576 N N . ALA A 1 219 ? -5.930 0.653 -5.171 1.00 93.88 219 ALA A N 1
ATOM 1577 C CA . ALA A 1 219 ? -6.359 -0.052 -3.963 1.00 93.88 219 ALA A CA 1
ATOM 1578 C C . ALA A 1 219 ? -7.888 -0.253 -3.879 1.00 93.88 219 ALA A C 1
ATOM 1580 O O . ALA A 1 219 ? -8.327 -1.200 -3.228 1.00 93.88 219 ALA A O 1
ATOM 1581 N N . LEU A 1 220 ? -8.698 0.572 -4.562 1.00 96.19 220 LEU A N 1
ATOM 1582 C CA . LEU A 1 220 ? -10.154 0.381 -4.646 1.00 96.19 220 LEU A CA 1
ATOM 1583 C C . LEU A 1 220 ? -10.530 -0.916 -5.374 1.00 96.19 220 LEU A C 1
ATOM 1585 O O . LEU A 1 220 ? -11.579 -1.493 -5.095 1.00 96.19 220 LEU A O 1
ATOM 1589 N N . ASP A 1 221 ? -9.669 -1.414 -6.267 1.00 93.38 221 ASP A N 1
ATOM 1590 C CA . ASP A 1 221 ? -9.940 -2.628 -7.041 1.00 93.38 221 ASP A CA 1
ATOM 1591 C C . ASP A 1 221 ? -10.014 -3.883 -6.151 1.00 93.38 221 ASP A C 1
ATOM 1593 O O . ASP A 1 221 ? -10.573 -4.900 -6.571 1.00 93.38 221 ASP A O 1
ATOM 1597 N N . ALA A 1 222 ? -9.535 -3.807 -4.901 1.00 92.75 222 ALA A N 1
ATOM 1598 C CA . ALA A 1 222 ? -9.740 -4.845 -3.892 1.00 92.75 222 ALA A CA 1
ATOM 1599 C C . ALA A 1 222 ? -11.234 -5.129 -3.637 1.00 92.75 222 ALA A C 1
ATOM 1601 O O . ALA A 1 222 ? -11.599 -6.276 -3.407 1.00 92.75 222 ALA A O 1
ATOM 1602 N N . LEU A 1 223 ? -12.100 -4.117 -3.755 1.00 95.25 223 LEU A N 1
ATOM 1603 C CA . LEU A 1 223 ? -13.555 -4.250 -3.608 1.00 95.25 223 LEU A CA 1
ATOM 1604 C C . LEU A 1 223 ? -14.267 -4.644 -4.916 1.00 95.25 223 LEU A C 1
ATOM 1606 O O . LEU A 1 223 ? -15.480 -4.819 -4.931 1.00 95.25 223 LEU A O 1
ATOM 1610 N N . VAL A 1 224 ? -13.543 -4.770 -6.033 1.00 93.62 224 VAL A N 1
ATOM 1611 C CA . VAL A 1 224 ? -14.127 -5.096 -7.348 1.00 93.62 224 VAL A CA 1
ATOM 1612 C C . VAL A 1 224 ? -13.738 -6.502 -7.795 1.00 93.62 224 VAL A C 1
ATOM 1614 O O . VAL A 1 224 ? -14.585 -7.262 -8.261 1.00 93.62 224 VAL A O 1
ATOM 1617 N N . ALA A 1 225 ? -12.452 -6.833 -7.681 1.00 87.69 225 ALA A N 1
ATOM 1618 C CA . ALA A 1 225 ? -11.869 -8.091 -8.144 1.00 87.69 225 ALA A CA 1
ATOM 1619 C C . ALA A 1 225 ? -10.746 -8.579 -7.208 1.00 87.69 225 ALA A C 1
ATOM 1621 O O . ALA A 1 225 ? -9.778 -9.206 -7.651 1.00 87.69 225 ALA A O 1
ATOM 1622 N N . GLY A 1 226 ? -10.847 -8.240 -5.920 1.00 85.88 226 GLY A N 1
ATOM 1623 C CA . GLY A 1 226 ? -9.901 -8.665 -4.899 1.00 85.88 226 GLY A CA 1
ATOM 1624 C C . GLY A 1 226 ? -10.060 -10.131 -4.510 1.00 85.88 226 GLY A C 1
ATOM 1625 O O . GLY A 1 226 ? -11.075 -10.777 -4.765 1.00 85.88 226 GLY A O 1
ATOM 1626 N N . GLY A 1 227 ? -9.013 -10.653 -3.881 1.00 90.62 227 GLY A N 1
ATOM 1627 C CA . GLY A 1 227 ? -9.118 -11.860 -3.077 1.00 90.62 227 GLY A CA 1
ATOM 1628 C C . GLY A 1 227 ? -9.107 -11.510 -1.595 1.00 90.62 227 GLY A C 1
ATOM 1629 O O . GLY A 1 227 ? -8.753 -10.390 -1.223 1.00 90.62 227 GLY A O 1
ATOM 1630 N N . GLU A 1 228 ? -9.448 -12.478 -0.757 1.00 92.12 228 GLU A N 1
ATOM 1631 C CA . GLU A 1 228 ? -9.583 -12.289 0.685 1.00 92.12 228 GLU A CA 1
ATOM 1632 C C . GLU A 1 228 ? -8.707 -13.275 1.461 1.00 92.12 228 GLU A C 1
ATOM 1634 O O . GLU A 1 228 ? -8.476 -14.411 1.042 1.00 92.12 228 GLU A O 1
ATOM 1639 N N . ARG A 1 229 ? -8.216 -12.828 2.617 1.00 91.50 229 ARG A N 1
ATOM 1640 C CA . ARG A 1 229 ? -7.664 -13.684 3.666 1.00 91.50 229 ARG A CA 1
ATOM 1641 C C . ARG A 1 229 ? -8.088 -13.144 5.025 1.00 91.50 229 ARG A C 1
ATOM 1643 O O . ARG A 1 229 ? -8.235 -11.934 5.182 1.00 91.50 229 ARG A O 1
ATOM 1650 N N . ARG A 1 230 ? -8.208 -14.038 6.004 1.00 92.62 230 ARG A N 1
ATOM 1651 C CA . ARG A 1 230 ? -8.337 -13.660 7.414 1.00 92.62 230 ARG A CA 1
ATOM 1652 C C . ARG A 1 230 ? -7.008 -13.065 7.887 1.00 92.62 230 ARG A C 1
ATOM 1654 O O . ARG A 1 230 ? -5.947 -13.517 7.461 1.00 92.62 230 ARG A O 1
ATOM 1661 N N . VAL A 1 231 ? -7.093 -12.033 8.715 1.00 91.38 231 VAL A N 1
ATOM 1662 C CA . VAL A 1 231 ? -5.946 -11.364 9.336 1.00 91.38 231 VAL A CA 1
ATOM 1663 C C . VAL A 1 231 ? -6.285 -11.100 10.794 1.00 91.38 231 VAL A C 1
ATOM 1665 O O . VAL A 1 231 ? -7.453 -10.875 11.121 1.00 91.38 231 VAL A O 1
ATOM 1668 N N . ASP A 1 232 ? -5.281 -11.101 11.654 1.00 92.38 232 ASP A N 1
ATOM 1669 C CA . ASP A 1 232 ? -5.466 -10.862 13.075 1.00 92.38 232 ASP A CA 1
ATOM 1670 C C . ASP A 1 232 ? -5.645 -9.375 13.362 1.00 92.38 232 ASP A C 1
ATOM 1672 O O . ASP A 1 232 ? -5.001 -8.499 12.767 1.00 92.38 232 ASP A O 1
ATOM 1676 N N . LEU A 1 233 ? -6.482 -9.095 14.352 1.00 91.56 233 LEU A N 1
ATOM 1677 C CA . LEU A 1 233 ? -6.572 -7.808 15.019 1.00 91.56 233 LEU A CA 1
ATOM 1678 C C . LEU A 1 233 ? -6.159 -8.014 16.472 1.00 91.56 233 LEU A C 1
ATOM 1680 O O . LEU A 1 233 ? -6.605 -8.957 17.119 1.00 91.56 233 LEU A O 1
ATOM 1684 N N . ALA A 1 234 ? -5.321 -7.120 16.985 1.00 90.19 234 ALA A N 1
ATOM 1685 C CA . ALA A 1 234 ? -4.935 -7.136 18.384 1.00 90.19 234 ALA A CA 1
ATOM 1686 C C . ALA A 1 234 ? -5.737 -6.095 19.160 1.00 90.19 234 ALA A C 1
ATOM 1688 O O . ALA A 1 234 ? -6.116 -5.064 18.607 1.00 90.19 234 ALA A O 1
ATOM 1689 N N . GLU A 1 235 ? -5.960 -6.330 20.448 1.00 90.50 235 GLU A N 1
ATOM 1690 C CA . GLU A 1 235 ? -6.738 -5.441 21.305 1.00 90.50 235 GLU A CA 1
ATOM 1691 C C . GLU A 1 235 ? -5.971 -5.104 22.585 1.00 90.50 235 GLU A C 1
ATOM 1693 O O . GLU A 1 235 ? -5.322 -5.955 23.191 1.00 90.50 235 GLU A O 1
ATOM 1698 N N . VAL A 1 236 ? -6.061 -3.846 23.015 1.00 89.19 236 VAL A N 1
ATOM 1699 C CA . VAL A 1 236 ? -5.628 -3.402 24.340 1.00 89.19 236 VAL A CA 1
ATOM 1700 C C . VAL A 1 236 ? -6.755 -2.614 25.002 1.00 89.19 236 VAL A C 1
ATOM 1702 O O . VAL A 1 236 ? -7.190 -1.587 24.486 1.00 89.19 236 VAL A O 1
ATOM 1705 N N . ASN A 1 237 ? -7.235 -3.073 26.160 1.00 88.88 237 ASN A N 1
ATOM 1706 C CA . ASN A 1 237 ? -8.288 -2.404 26.938 1.00 88.88 237 ASN A CA 1
ATOM 1707 C C . ASN A 1 237 ? -9.529 -2.007 26.100 1.00 88.88 237 ASN A C 1
ATOM 1709 O O . ASN A 1 237 ? -9.965 -0.854 26.167 1.00 88.88 237 ASN A O 1
ATOM 1713 N N . GLY A 1 238 ? -10.069 -2.904 25.266 1.00 85.25 238 GLY A N 1
ATOM 1714 C CA . GLY A 1 238 ? -11.219 -2.596 24.404 1.00 85.25 238 GLY A CA 1
ATOM 1715 C C . GLY A 1 238 ? -10.880 -1.810 23.136 1.00 85.25 238 GLY A C 1
ATOM 1716 O O . GLY A 1 238 ? -11.785 -1.395 22.417 1.00 85.25 238 GLY A O 1
ATOM 1717 N N . ARG A 1 239 ? -9.597 -1.530 22.864 1.00 84.25 239 ARG A N 1
ATOM 1718 C CA . ARG A 1 239 ? -9.158 -0.758 21.693 1.00 84.25 239 ARG A CA 1
ATOM 1719 C C . ARG A 1 239 ? -8.314 -1.614 20.770 1.00 84.25 239 ARG A C 1
ATOM 1721 O O . ARG A 1 239 ? -7.204 -2.015 21.120 1.00 84.25 239 ARG A O 1
ATOM 1728 N N . VAL A 1 240 ? -8.821 -1.823 19.565 1.00 88.06 240 VAL A N 1
ATOM 1729 C CA . VAL A 1 240 ? -8.108 -2.555 18.525 1.00 88.06 240 VAL A CA 1
ATOM 1730 C C . VAL A 1 240 ? -6.929 -1.747 17.986 1.00 88.06 240 VAL A C 1
ATOM 1732 O O . VAL A 1 240 ? -7.017 -0.537 17.755 1.00 88.06 240 VAL A O 1
ATOM 1735 N N . PHE A 1 241 ? -5.826 -2.438 17.724 1.00 87.25 241 PHE A N 1
ATOM 1736 C CA . PHE A 1 241 ? -4.684 -1.933 16.983 1.00 87.25 241 PHE A CA 1
ATOM 1737 C C . PHE A 1 241 ? -4.236 -2.950 15.927 1.00 87.25 241 PHE A C 1
ATOM 1739 O O . PHE A 1 241 ? -4.246 -4.160 16.129 1.00 87.25 241 PHE A O 1
ATOM 1746 N N . VAL A 1 242 ? -3.810 -2.443 14.769 1.00 84.69 242 VAL A N 1
ATOM 1747 C CA . VAL A 1 242 ? -3.464 -3.282 13.606 1.00 84.69 242 VAL A CA 1
ATOM 1748 C C . VAL A 1 242 ? -1.969 -3.581 13.474 1.00 84.69 242 VAL A C 1
ATOM 1750 O O . VAL A 1 242 ? -1.601 -4.500 12.747 1.00 84.69 242 VAL A O 1
ATOM 1753 N N . ASN A 1 243 ? -1.111 -2.812 14.157 1.00 83.88 243 ASN A N 1
ATOM 1754 C CA . ASN A 1 243 ? 0.349 -2.884 14.011 1.00 83.88 243 ASN A CA 1
ATOM 1755 C C . ASN A 1 243 ? 1.052 -3.130 15.351 1.00 83.88 243 ASN A C 1
ATOM 1757 O O . ASN A 1 243 ? 1.580 -4.209 15.585 1.00 83.88 243 ASN A O 1
ATOM 1761 N N . ASN A 1 244 ? 1.105 -2.119 16.219 1.00 84.19 244 ASN A N 1
ATOM 1762 C CA . ASN A 1 244 ? 1.719 -2.222 17.538 1.00 84.19 244 ASN A CA 1
ATOM 1763 C C . ASN A 1 244 ? 1.216 -1.125 18.477 1.00 84.19 244 ASN A C 1
ATOM 1765 O O . ASN A 1 244 ? 0.711 -0.086 18.041 1.00 84.19 244 ASN A O 1
ATOM 1769 N N . VAL A 1 245 ? 1.417 -1.370 19.765 1.00 83.69 245 VAL A N 1
ATOM 1770 C CA . VAL A 1 245 ? 1.291 -0.424 20.867 1.00 83.69 245 VAL A CA 1
ATOM 1771 C C . VAL A 1 245 ? 2.670 -0.282 21.491 1.00 83.69 245 VAL A C 1
ATOM 1773 O O . VAL A 1 245 ? 3.383 -1.262 21.691 1.00 83.69 245 VAL A O 1
ATOM 1776 N N . SER A 1 246 ? 3.072 0.950 21.780 1.00 80.88 246 SER A N 1
ATOM 1777 C CA . SER A 1 246 ? 4.340 1.238 22.447 1.00 80.88 246 SER A CA 1
ATOM 1778 C C . SER A 1 246 ? 4.091 2.050 23.711 1.00 80.88 246 SER A C 1
ATOM 1780 O O . SER A 1 246 ? 3.270 2.965 23.706 1.00 80.88 246 SER A O 1
ATOM 1782 N N . LEU A 1 247 ? 4.823 1.728 24.771 1.00 79.19 247 LEU A N 1
ATOM 1783 C CA . LEU A 1 247 ? 4.804 2.379 26.078 1.00 79.19 247 LEU A CA 1
ATOM 1784 C C . LEU A 1 247 ? 6.224 2.849 26.423 1.00 79.19 247 LEU A C 1
ATOM 1786 O O . LEU A 1 247 ? 7.207 2.257 25.970 1.00 79.19 247 LEU A O 1
ATOM 1790 N N . GLY A 1 248 ? 6.330 3.893 27.243 1.00 74.00 248 GLY A N 1
ATOM 1791 C CA . GLY A 1 248 ? 7.610 4.454 27.688 1.00 74.00 248 GLY A CA 1
ATOM 1792 C C . GLY A 1 248 ? 8.212 5.443 26.695 1.00 74.00 248 GLY A C 1
ATOM 1793 O O . GLY A 1 248 ? 7.487 6.098 25.942 1.00 74.00 248 GLY A O 1
ATOM 1794 N N . LEU A 1 249 ? 9.543 5.522 26.667 1.00 64.88 249 LEU A N 1
ATOM 1795 C CA . LEU A 1 249 ? 10.312 6.546 25.945 1.00 64.88 249 LEU A CA 1
ATOM 1796 C C . LEU A 1 249 ? 9.901 6.700 24.468 1.00 64.88 249 LEU A C 1
ATOM 1798 O O . LEU A 1 249 ? 9.848 7.804 23.927 1.00 64.88 249 LEU A O 1
ATOM 1802 N N . TYR A 1 250 ? 9.570 5.590 23.800 1.00 58.09 250 TYR A N 1
ATOM 1803 C CA . TYR A 1 250 ? 9.150 5.604 22.397 1.00 58.09 250 TYR A CA 1
ATOM 1804 C C . TYR A 1 250 ? 7.784 6.278 22.190 1.00 58.09 250 TYR A C 1
ATOM 1806 O O . TYR A 1 250 ? 7.594 6.971 21.190 1.00 58.09 250 TYR A O 1
ATOM 1814 N N . ALA A 1 251 ? 6.841 6.112 23.121 1.00 56.84 251 ALA A N 1
ATOM 1815 C CA . ALA A 1 251 ? 5.521 6.736 23.037 1.00 56.84 251 ALA A CA 1
ATOM 1816 C C . ALA A 1 251 ? 5.625 8.264 23.134 1.00 56.84 251 ALA A C 1
ATOM 1818 O O . ALA A 1 251 ? 4.981 8.979 22.366 1.00 56.84 251 ALA A O 1
ATOM 1819 N N . GLU A 1 252 ? 6.491 8.752 24.021 1.00 57.03 252 GLU A N 1
ATOM 1820 C CA . GLU A 1 252 ? 6.744 10.179 24.204 1.00 57.03 252 GLU A CA 1
ATOM 1821 C C . GLU A 1 252 ? 7.470 10.782 22.995 1.00 57.03 252 GLU A C 1
ATOM 1823 O O . GLU A 1 252 ? 7.051 11.808 22.455 1.00 57.03 252 GLU A O 1
ATOM 1828 N N . ALA A 1 253 ? 8.492 10.088 22.482 1.00 58.50 253 ALA A N 1
ATOM 1829 C CA . ALA A 1 253 ? 9.212 10.513 21.288 1.00 58.50 253 ALA A CA 1
ATOM 1830 C C . ALA A 1 253 ? 8.288 10.621 20.061 1.00 58.50 253 ALA A C 1
ATOM 1832 O O . ALA A 1 253 ? 8.408 11.573 19.296 1.00 58.50 253 ALA A O 1
ATOM 1833 N N . VAL A 1 254 ? 7.342 9.690 19.870 1.00 56.19 254 VAL A N 1
ATOM 1834 C CA . VAL A 1 254 ? 6.403 9.703 18.728 1.00 56.19 254 VAL A CA 1
ATOM 1835 C C . VAL A 1 254 ? 5.374 10.839 18.814 1.00 56.19 254 VAL A C 1
ATOM 1837 O O . VAL A 1 254 ? 4.897 11.290 17.769 1.00 56.19 254 VAL A O 1
ATOM 1840 N N . GLN A 1 255 ? 5.052 11.324 20.017 1.00 57.44 255 GLN A N 1
ATOM 1841 C CA . GLN A 1 255 ? 4.155 12.469 20.220 1.00 57.44 255 GLN A CA 1
ATOM 1842 C C . GLN A 1 255 ? 4.839 13.822 19.962 1.00 57.44 255 GLN A C 1
ATOM 1844 O O . GLN A 1 255 ? 4.154 14.811 19.692 1.00 57.44 255 GLN A O 1
ATOM 1849 N N . ARG A 1 256 ? 6.179 13.882 19.971 1.00 55.38 256 ARG A N 1
ATOM 1850 C CA . ARG A 1 256 ? 6.926 15.106 19.644 1.00 55.38 256 ARG A CA 1
ATOM 1851 C C . ARG A 1 256 ? 6.805 15.425 18.151 1.00 55.38 256 ARG A C 1
ATOM 1853 O O . ARG A 1 256 ? 7.050 14.583 17.283 1.00 55.38 256 ARG A O 1
ATOM 1860 N N . SER A 1 257 ? 6.482 16.680 17.842 1.00 47.25 257 SER A N 1
ATOM 1861 C CA . SER A 1 257 ? 6.280 17.178 16.471 1.00 47.25 257 SER A CA 1
ATOM 1862 C C . SER A 1 257 ? 7.472 16.897 15.538 1.00 47.25 257 SER A C 1
ATOM 1864 O O . SER A 1 257 ? 7.262 16.604 14.360 1.00 47.25 257 SER A O 1
ATOM 1866 N N . GLY A 1 258 ? 8.701 16.881 16.073 1.00 49.59 258 GLY A N 1
ATOM 1867 C CA . GLY A 1 258 ? 9.948 16.615 15.341 1.00 49.59 258 GLY A CA 1
ATOM 1868 C C . GLY A 1 258 ? 10.212 15.153 14.943 1.00 49.59 258 GLY A C 1
ATOM 1869 O O . GLY A 1 258 ? 11.024 14.905 14.048 1.00 49.59 258 GLY A O 1
ATOM 1870 N N . TYR A 1 259 ? 9.496 14.170 15.511 1.00 42.91 259 TYR A N 1
ATOM 1871 C CA . TYR A 1 259 ? 9.699 12.750 15.171 1.00 42.91 259 TYR A CA 1
ATOM 1872 C C . TYR A 1 259 ? 9.384 12.442 13.702 1.00 42.91 259 TYR A C 1
ATOM 1874 O O . TYR A 1 259 ? 9.931 11.506 13.108 1.00 42.91 259 TYR A O 1
ATOM 1882 N N . ARG A 1 260 ? 8.492 13.237 13.098 1.00 46.75 260 ARG A N 1
ATOM 1883 C CA . ARG A 1 260 ? 8.102 13.111 11.687 1.00 46.75 260 ARG A CA 1
ATOM 1884 C C . ARG A 1 260 ? 9.267 13.392 10.738 1.00 46.75 260 ARG A C 1
ATOM 1886 O O . ARG A 1 260 ? 9.327 12.744 9.693 1.00 46.75 260 ARG A O 1
ATOM 1893 N N . ASP A 1 261 ? 10.202 14.247 11.147 1.00 44.25 261 ASP A N 1
ATOM 1894 C CA . ASP A 1 261 ? 11.271 14.759 10.290 1.00 44.25 261 ASP A CA 1
ATOM 1895 C C . ASP A 1 261 ? 12.653 14.175 10.635 1.00 44.25 261 ASP A C 1
ATOM 1897 O O . ASP A 1 261 ? 13.491 14.030 9.743 1.00 44.25 261 ASP A O 1
ATOM 1901 N N . ALA A 1 262 ? 12.901 13.759 11.889 1.00 50.44 262 ALA A N 1
ATOM 1902 C CA . ALA A 1 262 ? 14.212 13.248 12.311 1.00 50.44 262 ALA A CA 1
ATOM 1903 C C . ALA A 1 262 ? 14.156 12.172 13.422 1.00 50.44 262 ALA A C 1
ATOM 1905 O O . ALA A 1 262 ? 14.628 12.384 14.535 1.00 50.44 262 ALA A O 1
ATOM 1906 N N . LYS A 1 263 ? 13.669 10.963 13.088 1.00 47.94 263 LYS A N 1
ATOM 1907 C CA . LYS A 1 263 ? 13.521 9.795 13.995 1.00 47.94 263 LYS A CA 1
ATOM 1908 C C . LYS A 1 263 ? 14.655 9.577 15.008 1.00 47.94 263 LYS A C 1
ATOM 1910 O O . LYS A 1 263 ? 14.388 9.419 16.192 1.00 47.94 263 LYS A O 1
ATOM 1915 N N . ILE A 1 264 ? 15.903 9.501 14.538 1.00 45.53 264 ILE A N 1
ATOM 1916 C CA . ILE A 1 264 ? 17.060 9.183 15.394 1.00 45.53 264 ILE A CA 1
ATOM 1917 C C . ILE A 1 264 ? 17.386 10.364 16.307 1.00 45.53 264 ILE A C 1
ATOM 1919 O O . ILE A 1 264 ? 17.716 10.160 17.466 1.00 45.53 264 ILE A O 1
ATOM 1923 N N . ARG A 1 265 ? 17.233 11.593 15.807 1.00 45.56 265 ARG A N 1
ATOM 1924 C CA . ARG A 1 265 ? 17.491 12.806 16.579 1.00 45.56 265 ARG A CA 1
ATOM 1925 C C . ARG A 1 265 ? 16.474 12.967 17.700 1.00 45.56 265 ARG A C 1
ATOM 1927 O O . ARG A 1 265 ? 16.882 13.132 18.832 1.00 45.56 265 ARG A O 1
ATOM 1934 N N . THR A 1 266 ? 15.184 12.802 17.412 1.00 51.75 266 THR A N 1
ATOM 1935 C CA . THR A 1 266 ? 14.136 12.909 18.436 1.00 51.75 266 THR A CA 1
ATOM 1936 C C . THR A 1 266 ? 14.256 11.809 19.491 1.00 51.75 266 THR A C 1
ATOM 1938 O O . THR A 1 266 ? 14.090 12.087 20.671 1.00 51.75 266 THR A O 1
ATOM 1941 N N . LEU A 1 267 ? 14.618 10.577 19.108 1.00 51.62 267 LEU A N 1
ATOM 1942 C CA . LEU A 1 267 ? 14.925 9.517 20.078 1.00 51.62 267 LEU A CA 1
ATOM 1943 C C . LEU A 1 267 ? 16.152 9.868 20.939 1.00 51.62 267 LEU A C 1
ATOM 1945 O O . LEU A 1 267 ? 16.076 9.756 22.156 1.00 51.62 267 LEU A O 1
ATOM 1949 N N . LEU A 1 268 ? 17.245 10.347 20.333 1.00 52.06 268 LEU A N 1
ATOM 1950 C CA . LEU A 1 268 ? 18.457 10.784 21.044 1.00 52.06 268 LEU A CA 1
ATOM 1951 C C . LEU A 1 268 ? 18.248 12.030 21.912 1.00 52.06 268 LEU A C 1
ATOM 1953 O O . LEU A 1 268 ? 18.928 12.165 22.916 1.00 52.06 268 LEU A O 1
ATOM 1957 N N . GLU A 1 269 ? 17.322 12.916 21.556 1.00 57.25 269 GLU A N 1
ATOM 1958 C CA . GLU A 1 269 ? 16.947 14.097 22.345 1.00 57.25 269 GLU A CA 1
ATOM 1959 C C . GLU A 1 269 ? 16.041 13.739 23.528 1.00 57.25 269 GLU A C 1
ATOM 1961 O O . GLU A 1 269 ? 16.029 14.465 24.512 1.00 57.25 269 GLU A O 1
ATOM 1966 N N . THR A 1 270 ? 15.314 12.618 23.461 1.00 55.75 270 THR A N 1
ATOM 1967 C CA . THR A 1 270 ? 14.455 12.158 24.570 1.00 55.75 270 THR A CA 1
ATOM 1968 C C . THR A 1 270 ? 15.251 11.315 25.587 1.00 55.75 270 THR A C 1
ATOM 1970 O O . THR A 1 270 ? 14.876 11.225 26.748 1.00 55.75 270 THR A O 1
ATOM 1973 N N . ILE A 1 271 ? 16.387 10.724 25.187 1.00 55.88 271 ILE A N 1
ATOM 1974 C CA . ILE A 1 271 ? 17.249 9.890 26.053 1.00 55.88 271 ILE A CA 1
ATOM 1975 C C . ILE A 1 271 ? 17.832 10.637 27.283 1.00 55.88 271 ILE A C 1
ATOM 1977 O O . ILE A 1 271 ? 17.815 10.055 28.370 1.00 55.88 271 ILE A O 1
ATOM 1981 N N . PRO A 1 272 ? 18.339 11.887 27.179 1.00 53.69 272 PRO A N 1
ATOM 1982 C CA . PRO A 1 272 ? 18.912 12.617 28.311 1.00 53.69 272 PRO A CA 1
ATOM 1983 C C . PRO A 1 272 ? 17.901 12.921 29.417 1.00 53.69 272 PRO A C 1
ATOM 1985 O O . PRO A 1 272 ? 18.267 12.890 30.585 1.00 53.69 272 PRO A O 1
ATOM 1988 N N . GLU A 1 273 ? 16.633 13.146 29.066 1.00 53.38 273 GLU A N 1
ATOM 1989 C CA . GLU A 1 273 ? 15.544 13.393 30.027 1.00 53.38 273 GLU A CA 1
ATOM 1990 C C . GLU A 1 273 ? 15.224 12.150 30.882 1.00 53.38 273 GLU A C 1
ATOM 1992 O O . GLU A 1 273 ? 14.644 12.264 31.956 1.00 53.38 273 GLU A O 1
ATOM 1997 N N . TYR A 1 274 ? 15.663 10.968 30.433 1.00 48.62 274 TYR A N 1
ATOM 1998 C CA . TYR A 1 274 ? 15.568 9.690 31.144 1.00 48.62 274 TYR A CA 1
ATOM 1999 C C . TYR A 1 274 ? 16.916 9.252 31.752 1.00 48.62 274 TYR A C 1
ATOM 2001 O O . TYR A 1 274 ? 16.988 8.195 32.370 1.00 48.62 274 TYR A O 1
ATOM 2009 N N . SER A 1 275 ? 17.989 10.032 31.551 1.00 48.00 275 SER A N 1
ATOM 2010 C CA . SER A 1 275 ? 19.353 9.730 32.027 1.00 48.00 275 SER A CA 1
ATOM 2011 C C . SER A 1 275 ? 19.854 10.692 33.111 1.00 48.00 275 SER A C 1
ATOM 2013 O O . SER A 1 275 ? 20.998 10.568 33.544 1.00 48.00 275 SER A O 1
ATOM 2015 N N . THR A 1 276 ? 19.050 11.662 33.553 1.00 48.19 276 THR A N 1
ATOM 2016 C CA . THR A 1 276 ? 19.387 12.491 34.718 1.00 48.19 276 THR A CA 1
ATOM 2017 C C . THR A 1 276 ? 19.049 11.736 35.999 1.00 48.1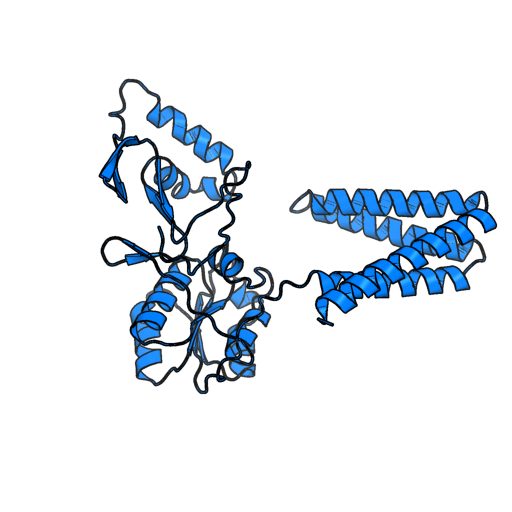9 276 THR A C 1
ATOM 2019 O O . THR A 1 276 ? 17.896 11.358 36.186 1.00 48.19 276 THR A O 1
ATOM 2022 N N . GLU A 1 277 ? 20.036 11.571 36.883 1.00 48.16 277 GLU A N 1
ATOM 2023 C CA . GLU A 1 277 ? 19.987 10.836 38.164 1.00 48.16 277 GLU A CA 1
ATOM 2024 C C . GLU A 1 277 ? 18.854 11.251 39.140 1.00 48.16 277 GLU A C 1
ATOM 2026 O O . GLU A 1 277 ? 18.659 10.580 40.147 1.00 48.16 277 GLU A O 1
ATOM 2031 N N . ASP A 1 278 ? 18.071 12.294 38.828 1.00 46.25 278 ASP A N 1
ATOM 2032 C CA . ASP A 1 278 ? 16.947 12.819 39.627 1.00 46.25 278 ASP A CA 1
ATOM 2033 C C . ASP A 1 278 ? 15.555 12.680 38.968 1.00 46.25 278 ASP A C 1
ATOM 2035 O O . ASP A 1 278 ? 14.538 13.042 39.567 1.00 46.25 278 ASP A O 1
ATOM 2039 N N . ALA A 1 279 ? 15.456 12.153 37.742 1.00 48.19 279 ALA A N 1
ATOM 2040 C CA . ALA A 1 279 ? 14.160 11.837 37.147 1.00 48.19 279 ALA A CA 1
ATOM 2041 C C . ALA A 1 279 ? 13.755 10.436 37.611 1.00 48.19 279 ALA A C 1
ATOM 2043 O O . ALA A 1 279 ? 14.407 9.463 37.244 1.00 48.19 279 ALA A O 1
ATOM 2044 N N . ALA A 1 280 ? 12.705 10.334 38.432 1.00 48.94 280 ALA A N 1
ATOM 2045 C CA . ALA A 1 280 ? 12.104 9.067 38.839 1.00 48.94 280 ALA A CA 1
ATOM 2046 C C . ALA A 1 280 ? 11.967 8.146 37.616 1.00 48.94 280 ALA A C 1
ATOM 2048 O O . ALA A 1 280 ? 11.108 8.382 36.765 1.00 48.94 280 ALA A O 1
ATOM 2049 N N . GLU A 1 281 ? 12.866 7.160 37.496 1.00 51.47 281 GLU A N 1
ATOM 2050 C CA . GLU A 1 281 ? 12.942 6.296 36.322 1.00 51.47 281 GLU A CA 1
ATOM 2051 C C . GLU A 1 281 ? 11.541 5.745 36.040 1.00 51.47 281 GLU A C 1
ATOM 2053 O O . GLU A 1 281 ? 10.940 5.166 36.953 1.00 51.47 281 GLU A O 1
ATOM 2058 N N . PRO A 1 282 ? 10.980 5.897 34.827 1.00 53.66 282 PRO A N 1
ATOM 2059 C CA . PRO A 1 282 ? 9.731 5.237 34.498 1.00 53.66 282 PRO A CA 1
ATOM 2060 C C . PRO A 1 282 ? 10.007 3.737 34.449 1.00 53.66 282 PRO A C 1
ATOM 2062 O O . PRO A 1 282 ? 10.402 3.165 33.434 1.00 53.66 282 PRO A O 1
ATOM 2065 N N . MET A 1 283 ? 9.844 3.108 35.609 1.00 67.25 283 MET A N 1
ATOM 2066 C CA . MET A 1 283 ? 9.956 1.681 35.818 1.00 67.25 283 MET A CA 1
ATOM 2067 C C . MET A 1 283 ? 8.717 1.036 35.216 1.00 67.25 283 MET A C 1
ATOM 2069 O O . MET A 1 283 ? 7.758 0.732 35.922 1.00 67.25 283 MET A O 1
ATOM 2073 N N . LEU A 1 284 ? 8.708 0.845 33.896 1.00 79.38 284 LEU A N 1
ATOM 2074 C CA . LEU A 1 284 ? 7.701 -0.026 33.320 1.00 79.38 284 LEU A CA 1
ATOM 2075 C C . LEU A 1 284 ? 8.023 -1.456 33.744 1.00 79.38 284 LEU A C 1
ATOM 2077 O O . LEU A 1 284 ? 9.150 -1.944 33.600 1.00 79.38 284 LEU A O 1
ATOM 2081 N N . GLU A 1 285 ? 7.011 -2.118 34.276 1.00 85.94 285 GLU A N 1
ATOM 2082 C CA . GLU A 1 285 ? 7.037 -3.537 34.575 1.00 85.94 285 GLU A CA 1
ATOM 2083 C C . GLU A 1 285 ? 6.058 -4.239 33.644 1.00 85.94 285 GLU A C 1
ATOM 2085 O O . GLU A 1 285 ? 5.002 -3.698 33.307 1.00 85.94 285 GLU A O 1
ATOM 2090 N N . PHE A 1 286 ? 6.408 -5.445 33.210 1.00 87.12 286 PHE A N 1
ATOM 2091 C CA . PHE A 1 286 ? 5.509 -6.266 32.413 1.00 87.12 286 PHE A CA 1
ATOM 2092 C C . PHE A 1 286 ? 5.589 -7.727 32.824 1.00 87.12 286 PHE A C 1
ATOM 2094 O O . PHE A 1 286 ? 6.637 -8.225 33.236 1.00 87.12 286 PHE A O 1
ATOM 2101 N N . THR A 1 287 ? 4.461 -8.414 32.674 1.00 89.56 287 THR A N 1
ATOM 2102 C CA . THR A 1 287 ? 4.383 -9.873 32.690 1.00 89.56 287 THR A CA 1
ATOM 2103 C C . THR A 1 287 ? 3.913 -10.308 31.309 1.00 89.56 287 THR A C 1
ATOM 2105 O O . THR A 1 287 ? 2.803 -9.977 30.902 1.00 89.56 287 THR A O 1
ATOM 2108 N N . GLY A 1 288 ? 4.793 -10.971 30.567 1.00 85.12 288 GLY A N 1
ATOM 2109 C CA . GLY A 1 288 ? 4.542 -11.465 29.221 1.00 85.12 288 GLY A CA 1
ATOM 2110 C C . GLY A 1 288 ? 3.988 -12.894 29.194 1.00 85.12 288 GLY A C 1
ATOM 2111 O O . GLY A 1 288 ? 3.798 -13.522 30.246 1.00 85.12 288 GLY A O 1
ATOM 2112 N N . PRO A 1 289 ? 3.760 -13.435 27.984 1.00 79.69 289 PRO A N 1
ATOM 2113 C CA . PRO A 1 289 ? 3.337 -14.818 27.788 1.00 79.69 289 PRO A CA 1
ATOM 2114 C C . PRO A 1 289 ? 4.275 -15.804 28.499 1.00 79.69 289 PRO A C 1
ATOM 2116 O O . PRO A 1 289 ? 5.491 -15.619 28.527 1.00 79.69 289 PRO A O 1
ATOM 2119 N N . GLY A 1 290 ? 3.713 -16.845 29.119 1.00 81.38 290 GLY A N 1
ATOM 2120 C CA . GLY A 1 290 ? 4.494 -17.838 29.870 1.00 81.38 290 GLY A CA 1
ATOM 2121 C C . GLY A 1 290 ? 5.061 -17.344 31.209 1.00 81.38 290 GLY A C 1
ATOM 2122 O O . GLY A 1 290 ? 5.900 -18.022 31.795 1.00 81.38 290 GLY A O 1
ATOM 2123 N N . GLY A 1 291 ? 4.620 -16.182 31.707 1.00 85.31 291 GLY A N 1
ATOM 2124 C CA . GLY A 1 291 ? 5.031 -15.651 33.012 1.00 85.31 291 GLY A CA 1
ATOM 2125 C C . GLY A 1 291 ? 6.390 -14.951 33.006 1.00 85.31 291 GLY A C 1
ATOM 2126 O O . GLY A 1 291 ? 6.937 -14.671 34.072 1.00 85.31 291 GLY A O 1
ATOM 2127 N N . VAL A 1 292 ? 6.940 -14.653 31.825 1.00 85.56 292 VAL A N 1
ATOM 2128 C CA . VAL A 1 292 ? 8.184 -13.885 31.694 1.00 85.56 292 VAL A CA 1
ATOM 2129 C C . VAL A 1 292 ? 7.971 -12.497 32.287 1.00 85.56 292 VAL A C 1
ATOM 2131 O O . VAL A 1 292 ? 7.125 -11.746 31.813 1.00 85.56 292 VAL A O 1
ATOM 2134 N N . GLN A 1 293 ? 8.740 -12.141 33.313 1.00 87.38 293 GLN A N 1
ATOM 2135 C CA . GLN A 1 293 ? 8.663 -10.818 33.925 1.00 87.38 293 GLN A CA 1
ATOM 2136 C C . GLN A 1 293 ? 9.836 -9.944 33.498 1.00 87.38 293 GLN A C 1
ATOM 2138 O O . GLN A 1 293 ? 10.988 -10.376 33.520 1.00 87.38 293 GLN A O 1
ATOM 2143 N N . GLY A 1 294 ? 9.537 -8.696 33.157 1.00 81.50 294 GLY A N 1
ATOM 2144 C CA . GLY A 1 294 ? 10.526 -7.643 32.980 1.00 81.50 294 GLY A CA 1
ATOM 2145 C C . GLY A 1 294 ? 10.277 -6.518 33.973 1.00 81.50 294 GLY A C 1
ATOM 2146 O O . GLY A 1 294 ? 9.137 -6.114 34.196 1.00 81.50 294 GLY A O 1
ATOM 2147 N N . ARG A 1 295 ? 11.354 -6.007 34.569 1.00 81.31 295 ARG A N 1
ATOM 2148 C CA . ARG A 1 295 ? 11.336 -4.839 35.458 1.00 81.31 295 ARG A CA 1
ATOM 2149 C C . ARG A 1 295 ? 12.240 -3.758 34.886 1.00 81.31 295 ARG A C 1
ATOM 2151 O O . ARG A 1 295 ? 13.243 -4.084 34.254 1.00 81.31 295 ARG A O 1
ATOM 2158 N N . ARG A 1 296 ? 11.908 -2.491 35.156 1.00 78.50 296 ARG A N 1
ATOM 2159 C CA . ARG A 1 296 ? 12.678 -1.311 34.714 1.00 78.50 296 ARG A CA 1
ATOM 2160 C C . ARG A 1 296 ? 12.817 -1.208 33.188 1.00 78.50 296 ARG A C 1
ATOM 2162 O O . ARG A 1 296 ? 13.861 -0.813 32.678 1.00 78.50 296 ARG A O 1
ATOM 2169 N N . ALA A 1 297 ? 11.779 -1.585 32.445 1.00 74.19 297 ALA A N 1
ATOM 2170 C CA . ALA A 1 297 ? 11.787 -1.429 30.997 1.00 74.19 297 ALA A CA 1
ATOM 2171 C C . ALA A 1 297 ? 11.644 0.056 30.622 1.00 74.19 297 ALA A C 1
ATOM 2173 O O . ALA A 1 297 ? 10.696 0.721 31.025 1.00 74.19 297 ALA A O 1
ATOM 2174 N N . THR A 1 298 ? 12.563 0.571 29.804 1.00 73.06 298 THR A N 1
ATOM 2175 C CA . THR A 1 298 ? 12.484 1.945 29.272 1.00 73.06 298 THR A CA 1
ATOM 2176 C C . THR A 1 298 ? 11.447 2.067 28.150 1.00 73.06 298 THR A C 1
ATOM 2178 O O . THR A 1 298 ? 10.845 3.123 27.947 1.00 73.06 298 THR A O 1
ATOM 2181 N N . VAL A 1 299 ? 11.243 0.979 27.401 1.00 74.38 299 VAL A N 1
ATOM 2182 C CA . VAL A 1 299 ? 10.258 0.864 26.323 1.00 74.38 299 VAL A CA 1
ATOM 2183 C C . VAL A 1 299 ? 9.642 -0.527 26.377 1.00 74.38 299 VAL A C 1
ATOM 2185 O O . VAL A 1 299 ? 10.366 -1.519 26.437 1.00 74.38 299 VAL A O 1
ATOM 2188 N N . ILE A 1 300 ? 8.315 -0.598 26.298 1.00 80.62 300 ILE A N 1
ATOM 2189 C CA . ILE A 1 300 ? 7.590 -1.840 26.012 1.00 80.62 300 ILE A CA 1
ATOM 2190 C C . ILE A 1 300 ? 6.916 -1.659 24.660 1.00 80.62 300 ILE A C 1
ATOM 2192 O O . ILE A 1 300 ? 6.248 -0.652 24.434 1.00 80.62 300 ILE A O 1
ATOM 2196 N N . MET A 1 301 ? 7.081 -2.628 23.766 1.00 81.88 301 MET A N 1
ATOM 2197 C CA . MET A 1 301 ? 6.372 -2.664 22.493 1.00 81.88 301 MET A CA 1
ATOM 2198 C C . MET A 1 301 ? 5.639 -3.994 22.388 1.00 81.88 301 MET A C 1
ATOM 2200 O O . MET A 1 301 ? 6.266 -5.044 22.484 1.00 81.88 301 MET A O 1
ATOM 2204 N N . VAL A 1 302 ? 4.324 -3.924 22.212 1.00 85.56 302 VAL A N 1
ATOM 2205 C CA . VAL A 1 302 ? 3.456 -5.076 21.958 1.00 85.56 302 VAL A CA 1
ATOM 2206 C C . VAL A 1 302 ? 3.008 -4.974 20.512 1.00 85.56 302 VAL A C 1
ATOM 2208 O O . VAL A 1 302 ? 2.490 -3.935 20.097 1.00 85.56 302 VAL A O 1
ATOM 2211 N N . SER A 1 303 ? 3.257 -6.009 19.725 1.00 86.44 303 SER A N 1
ATOM 2212 C CA . SER A 1 303 ? 2.912 -6.047 18.309 1.00 86.44 303 SER A CA 1
ATOM 2213 C C . SER A 1 303 ? 1.642 -6.850 18.066 1.00 86.44 303 SER A C 1
ATOM 2215 O O . SER A 1 303 ? 1.172 -7.562 18.935 1.00 86.44 303 SER A O 1
ATOM 2217 N N . ASN A 1 304 ? 1.041 -6.669 16.895 1.00 87.81 304 ASN A N 1
ATOM 2218 C CA . ASN A 1 304 ? 0.086 -7.618 16.347 1.00 87.81 304 ASN A CA 1
ATOM 2219 C C . ASN A 1 304 ? 0.851 -8.480 15.341 1.00 87.81 304 ASN A C 1
ATOM 2221 O O . ASN A 1 304 ? 1.195 -7.962 14.267 1.00 87.81 304 ASN A O 1
ATOM 2225 N N . ASN A 1 305 ? 1.099 -9.742 15.693 1.00 86.81 305 ASN A N 1
ATOM 2226 C CA . ASN A 1 305 ? 2.042 -10.665 15.064 1.00 86.81 305 ASN A CA 1
ATOM 2227 C C . ASN A 1 305 ? 3.518 -10.253 15.199 1.00 86.81 305 ASN A C 1
ATOM 2229 O O . ASN A 1 305 ? 3.880 -9.082 15.370 1.00 86.81 305 ASN A O 1
ATOM 2233 N N . SER A 1 306 ? 4.404 -11.233 15.030 1.00 80.44 306 SER A N 1
ATOM 2234 C CA . SER A 1 306 ? 5.850 -11.064 15.199 1.00 80.44 306 SER A CA 1
ATOM 2235 C C . SER A 1 306 ? 6.470 -10.046 14.227 1.00 80.44 306 SER A C 1
ATOM 2237 O O . SER A 1 306 ? 6.515 -10.263 13.016 1.00 80.44 306 SER A O 1
ATOM 2239 N N . TYR A 1 307 ? 7.085 -8.969 14.728 1.00 73.94 307 TYR A N 1
ATOM 2240 C CA . TYR A 1 307 ? 7.921 -8.091 13.895 1.00 73.94 307 TYR A CA 1
ATOM 2241 C C . TYR A 1 307 ? 9.368 -8.586 13.830 1.00 73.94 307 TYR A C 1
ATOM 2243 O O . TYR A 1 307 ? 10.074 -8.671 14.835 1.00 73.94 307 TYR A O 1
ATOM 2251 N N . ARG A 1 308 ? 9.883 -8.790 12.615 1.00 66.62 308 ARG A N 1
ATOM 2252 C CA . ARG A 1 308 ? 11.328 -8.906 12.390 1.00 66.62 308 ARG A CA 1
ATOM 2253 C C . ARG A 1 308 ? 11.927 -7.514 12.332 1.00 66.62 308 ARG A C 1
ATOM 2255 O O . ARG A 1 308 ? 11.833 -6.835 11.307 1.00 66.62 308 ARG A O 1
ATOM 2262 N N . LEU A 1 309 ? 12.520 -7.092 13.444 1.00 61.53 309 LEU A N 1
ATOM 2263 C CA . LEU A 1 309 ? 13.277 -5.849 13.531 1.00 61.53 309 LEU A CA 1
ATOM 2264 C C . LEU A 1 309 ? 14.522 -5.951 12.641 1.00 61.53 309 LEU A C 1
ATOM 2266 O O . LEU A 1 309 ? 15.406 -6.772 12.872 1.00 61.53 309 LEU A O 1
ATOM 2270 N N . GLY A 1 310 ? 14.578 -5.131 11.595 1.00 52.97 310 GLY A N 1
ATOM 2271 C CA . GLY A 1 310 ? 15.786 -4.938 10.805 1.00 52.97 310 GLY A CA 1
ATOM 2272 C C . GLY A 1 310 ? 16.828 -4.119 11.564 1.00 52.97 310 GLY A C 1
ATOM 2273 O O . GLY A 1 310 ? 16.541 -3.466 12.566 1.00 52.97 310 GLY A O 1
ATOM 2274 N N . THR A 1 311 ? 18.053 -4.112 11.046 1.00 38.91 311 THR A N 1
ATOM 2275 C CA . THR A 1 311 ? 19.211 -3.419 11.637 1.00 38.91 311 THR A CA 1
ATOM 2276 C C . THR A 1 311 ? 19.073 -1.892 11.684 1.00 38.91 311 THR A C 1
ATOM 2278 O O . THR A 1 311 ? 19.858 -1.228 12.357 1.00 38.91 311 THR A O 1
ATOM 2281 N N . VAL A 1 312 ? 18.077 -1.313 10.999 1.00 37.47 312 VAL A N 1
ATOM 2282 C CA . VAL A 1 312 ? 17.793 0.130 10.992 1.00 37.47 312 VAL A CA 1
ATOM 2283 C C . VAL A 1 312 ? 16.517 0.431 11.785 1.00 37.47 312 VAL A C 1
ATOM 2285 O O . VAL A 1 312 ? 15.486 -0.219 11.603 1.00 37.47 312 VAL A O 1
ATOM 2288 N N . ILE A 1 313 ? 16.543 1.469 12.625 1.00 38.97 313 ILE A N 1
ATOM 2289 C CA . ILE A 1 313 ? 15.393 1.905 13.435 1.00 38.97 313 ILE A CA 1
ATOM 2290 C C . ILE A 1 313 ? 14.179 2.205 12.537 1.00 38.97 313 ILE A C 1
ATOM 2292 O O . ILE A 1 313 ? 14.186 3.116 11.705 1.00 38.97 313 ILE A O 1
ATOM 2296 N N . GLY A 1 314 ? 13.102 1.436 12.722 1.00 43.91 314 GLY A N 1
ATOM 2297 C CA . GLY A 1 314 ? 11.882 1.525 11.915 1.00 43.91 314 GLY A CA 1
ATOM 2298 C C . GLY A 1 314 ? 11.908 0.734 10.603 1.00 43.91 314 GLY A C 1
ATOM 2299 O O . GLY A 1 314 ? 11.017 0.939 9.783 1.00 43.91 314 GLY A O 1
ATOM 2300 N N . SER A 1 315 ? 12.894 -0.148 10.406 1.00 47.59 315 SER A N 1
ATOM 2301 C CA . SER A 1 315 ? 12.918 -1.178 9.356 1.00 47.59 315 SER A CA 1
ATOM 2302 C C . SER A 1 315 ? 12.428 -2.527 9.899 1.00 47.59 315 SER A C 1
ATOM 2304 O O . SER A 1 315 ? 13.104 -3.539 9.799 1.00 47.59 315 SER A O 1
ATOM 2306 N N . GLY A 1 316 ? 11.261 -2.542 10.540 1.00 58.75 316 GLY A N 1
ATOM 2307 C CA . GLY A 1 316 ? 10.596 -3.790 10.914 1.00 58.75 316 GLY A CA 1
ATOM 2308 C C . GLY A 1 316 ? 9.790 -4.327 9.734 1.00 58.75 316 GLY A C 1
ATOM 2309 O O . GLY A 1 316 ? 9.095 -3.549 9.083 1.00 58.75 316 GLY A O 1
ATOM 2310 N N . THR A 1 317 ? 9.869 -5.626 9.458 1.00 65.38 317 THR A N 1
ATOM 2311 C CA . THR A 1 317 ? 8.924 -6.301 8.550 1.00 65.38 317 THR A CA 1
ATOM 2312 C C . THR A 1 317 ? 8.105 -7.301 9.339 1.00 65.38 317 THR A C 1
ATOM 2314 O O . THR A 1 317 ? 8.656 -7.996 10.193 1.00 65.38 317 THR A O 1
ATOM 2317 N N . ARG A 1 318 ? 6.808 -7.370 9.051 1.00 76.88 318 ARG A N 1
ATOM 2318 C CA . ARG A 1 318 ? 5.895 -8.338 9.642 1.00 76.88 318 ARG A CA 1
ATOM 2319 C C . ARG A 1 318 ? 5.673 -9.481 8.634 1.00 76.88 318 ARG A C 1
ATOM 2321 O O . ARG A 1 318 ? 5.055 -9.247 7.597 1.00 76.88 318 ARG A O 1
ATOM 2328 N N . PRO A 1 319 ? 6.278 -10.666 8.847 1.00 74.00 319 PRO A N 1
ATOM 2329 C CA . PRO A 1 319 ? 6.249 -11.764 7.887 1.00 74.00 319 PRO A CA 1
ATOM 2330 C C . PRO A 1 319 ? 4.895 -12.487 7.823 1.00 74.00 319 PRO A C 1
ATOM 2332 O O . PRO A 1 319 ? 4.584 -13.012 6.757 1.00 74.00 319 PRO A O 1
ATOM 2335 N N . SER A 1 320 ? 4.115 -12.492 8.912 1.00 82.81 320 SER A N 1
ATOM 2336 C CA . SER A 1 320 ? 2.735 -13.007 8.979 1.00 82.81 320 SER A CA 1
ATOM 2337 C C . SER A 1 320 ? 1.813 -11.980 9.620 1.00 82.81 320 SER A C 1
ATOM 2339 O O . SER A 1 320 ? 2.283 -11.131 10.373 1.00 82.81 320 SER A O 1
ATOM 2341 N N . ILE A 1 321 ? 0.525 -12.041 9.287 1.00 87.75 321 ILE A N 1
ATOM 2342 C CA . ILE A 1 321 ? -0.518 -11.164 9.851 1.00 87.75 321 ILE A CA 1
ATOM 2343 C C . ILE A 1 321 ? -1.731 -11.973 10.336 1.00 87.75 321 ILE A C 1
ATOM 2345 O O . ILE A 1 321 ? -2.843 -11.461 10.370 1.00 87.75 321 ILE A O 1
ATOM 2349 N N . ASP A 1 322 ? -1.504 -13.256 10.569 1.00 89.69 322 ASP A N 1
ATOM 2350 C CA . ASP A 1 322 ? -2.448 -14.351 10.769 1.00 89.69 322 ASP A CA 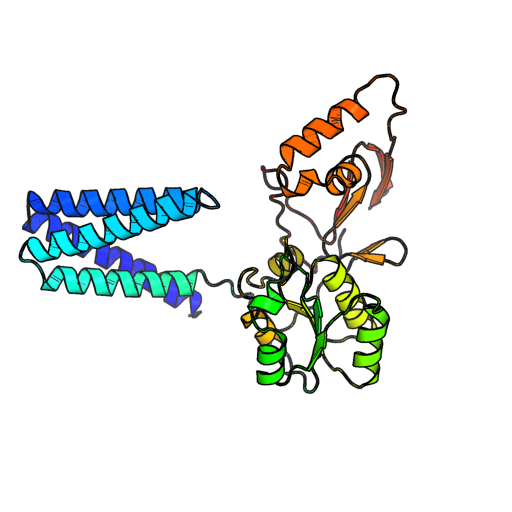1
ATOM 2351 C C . ASP A 1 322 ? -1.810 -15.479 11.616 1.00 89.69 322 ASP A C 1
ATOM 2353 O O . ASP A 1 322 ? -2.196 -16.643 11.494 1.00 89.69 322 ASP A O 1
ATOM 2357 N N . ASP A 1 323 ? -0.782 -15.160 12.419 1.00 88.50 323 ASP A N 1
ATOM 2358 C CA . ASP A 1 323 ? -0.088 -16.116 13.294 1.00 88.50 323 ASP A CA 1
ATOM 2359 C C . ASP A 1 323 ? -0.784 -16.326 14.651 1.00 88.50 323 ASP A C 1
ATOM 2361 O O . ASP A 1 323 ? -0.517 -17.324 15.323 1.00 88.50 323 ASP A O 1
ATOM 2365 N N . GLY A 1 324 ? -1.716 -15.446 15.029 1.00 87.88 324 GLY A N 1
ATOM 2366 C CA . GLY A 1 324 ? -2.421 -15.495 16.307 1.00 87.88 324 GLY A CA 1
ATOM 2367 C C . GLY A 1 324 ? -1.560 -15.110 17.516 1.00 87.88 324 GLY A C 1
ATOM 2368 O O . GLY A 1 324 ? -1.931 -15.440 18.645 1.00 87.88 324 GLY A O 1
ATOM 2369 N N . GLU A 1 325 ? -0.426 -14.434 17.308 1.00 85.44 325 GLU A N 1
ATOM 2370 C CA . GLU A 1 325 ? 0.522 -14.033 18.353 1.00 85.44 325 GLU A CA 1
ATOM 2371 C C . GLU A 1 325 ? 0.634 -12.496 18.496 1.00 85.44 325 GLU A C 1
ATOM 2373 O O . GLU A 1 325 ? 0.288 -11.723 17.597 1.00 85.44 325 GLU A O 1
ATOM 2378 N N . LEU A 1 326 ? 1.131 -12.035 19.656 1.00 81.69 326 LEU A N 1
ATOM 2379 C CA . LEU A 1 326 ? 1.410 -10.620 19.971 1.00 81.69 326 LEU A CA 1
ATOM 2380 C C . LEU A 1 326 ? 2.907 -10.366 20.200 1.00 81.69 326 LEU A C 1
ATOM 2382 O O . LEU A 1 326 ? 3.505 -11.157 20.966 1.00 81.69 326 LEU A O 1
#

pLDDT: mean 83.93, std 14.54, range [37.47, 98.69]

Sequence (326 aa):
MNARRTAAAAALVLGAAEVGLIVFTATRSFPRGLIAVGLLICAGVAGWKALLHRGPTRLAFGVGGAVLLVGFFVALAVGGIMFEAIIAFVLFVLAAAAARAAFRIRVPLPAAPRPERPVVVWNPKSGGGKALSAHLDDEARARNIEPIELRPGDDLVELVRNAVANGADALAAAGGDGTQALVATIAAEFDLPFACIPAGTRNHFALDLGVDRNDVVGALDALVAGGERRVDLAEVNGRVFVNNVSLGLYAEAVQRSGYRDAKIRTLLETIPEYSTEDAAEPMLEFTGPGGVQGRRATVIMVSNNSYRLGTVIGSGTRPSIDDGEL